Protein AF-0000000082217920 (afdb_homodimer)

Sequence (320 aa):
MQIEQGIPVVSKWLIFNRFKFVASKGVRFGPAFPLASLTGGSIVGDMTPYQAFAIGGLGSVRGYGEVAVGSGRSCLVANTELANKMTEGTIFLDCGTDLGSSRLVPGNPSLRQGKPGFGYGFGYGLRFKSPLGHLQVDYAMNAFNQKTLYFGITNLASSTMQIEQGIPVVSKWLIFNRFKFVASKGVRFGPAFPLASLTGGSIVGDMTPYQAFAIGGLGSVRGYGEVAVGSGRSCLVANTELANKMTEGTIFLDCGTDLGSSRLVPGNPSLRQGKPGFGYGFGYGLRFKSPLGHLQVDYAMNAFNQKTLYFGITNLASST

Organism: NCBI:txid1240361

Structure (mmCIF, N/CA/C/O backbone):
data_AF-0000000082217920-model_v1
#
loop_
_entity.id
_entity.type
_entity.pdbx_description
1 polymer 'Bacterial surface antigen (D15)'
#
loop_
_atom_site.group_PDB
_atom_site.id
_atom_site.type_symbol
_atom_site.label_atom_id
_atom_site.label_alt_id
_atom_site.label_comp_id
_atom_site.label_asym_id
_atom_site.label_entity_id
_atom_site.label_seq_id
_atom_site.pdbx_PDB_ins_code
_atom_site.Cartn_x
_atom_site.Cartn_y
_atom_site.Cartn_z
_atom_site.occupancy
_atom_site.B_iso_or_equiv
_atom_site.auth_seq_id
_atom_site.auth_comp_id
_atom_site.auth_asym_id
_atom_site.auth_atom_id
_atom_site.pdbx_PDB_model_num
ATOM 1 N N . MET A 1 1 ? 0.708 -7.598 3.957 1 21.22 1 MET A N 1
ATOM 2 C CA . MET A 1 1 ? -0.493 -6.973 3.41 1 21.22 1 MET A CA 1
ATOM 3 C C . MET A 1 1 ? -1.251 -6.215 4.496 1 21.22 1 MET A C 1
ATOM 5 O O . MET A 1 1 ? -1.819 -6.824 5.402 1 21.22 1 MET A O 1
ATOM 9 N N . GLN A 1 2 ? -0.709 -5.223 4.914 1 25.45 2 GLN A N 1
ATOM 10 C CA . GLN A 1 2 ? -1.443 -4.48 5.934 1 25.45 2 GLN A CA 1
ATOM 11 C C . GLN A 1 2 ? -2.805 -4.031 5.414 1 25.45 2 GLN A C 1
ATOM 13 O O . GLN A 1 2 ? -2.883 -3.283 4.438 1 25.45 2 GLN A O 1
ATOM 18 N N . ILE A 1 3 ? -3.773 -4.875 5.379 1 28.59 3 ILE A N 1
ATOM 19 C CA . ILE A 1 3 ? -5.152 -4.426 5.215 1 28.59 3 ILE A CA 1
ATOM 20 C C . ILE A 1 3 ? -5.402 -3.207 6.102 1 28.59 3 ILE A C 1
ATOM 22 O O . ILE A 1 3 ? -5.359 -3.305 7.328 1 28.59 3 ILE A O 1
ATOM 26 N N . GLU A 1 4 ? -4.902 -2.146 5.75 1 31.55 4 GLU A N 1
ATOM 27 C CA . GLU A 1 4 ? -5.523 -1.026 6.453 1 31.55 4 GLU A CA 1
ATOM 28 C C . GLU A 1 4 ? -7.039 -1.04 6.281 1 31.55 4 GLU A C 1
ATOM 30 O O . GLU A 1 4 ? -7.555 -0.645 5.234 1 31.55 4 GLU A O 1
ATOM 35 N N . GLN A 1 5 ? -7.641 -2.158 6.582 1 32.97 5 GLN A N 1
ATOM 36 C CA . GLN A 1 5 ? -9.094 -2.102 6.676 1 32.97 5 GLN A CA 1
ATOM 37 C C . GLN A 1 5 ? -9.547 -0.887 7.48 1 32.97 5 GLN A C 1
ATOM 39 O O . GLN A 1 5 ? -9.344 -0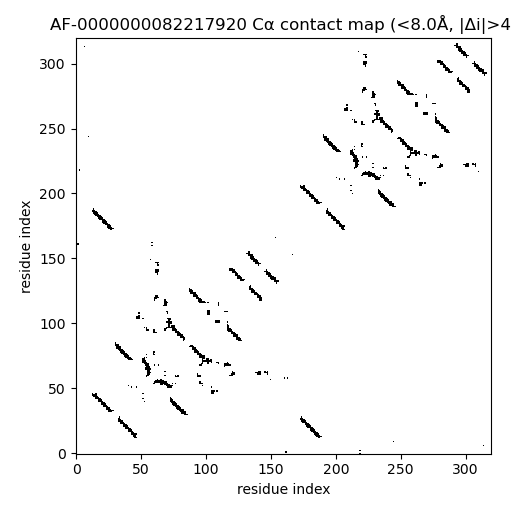.825 8.695 1 32.97 5 GLN A O 1
ATOM 44 N N . GLY A 1 6 ? -9.281 0.27 7.008 1 35.09 6 GLY A N 1
ATOM 45 C CA . GLY A 1 6 ? -9.922 1.395 7.672 1 35.09 6 GLY A CA 1
ATOM 46 C C . GLY A 1 6 ? -11.352 1.108 8.078 1 35.09 6 GLY A C 1
ATOM 47 O O . GLY A 1 6 ? -12.078 0.407 7.371 1 35.09 6 GLY A O 1
ATOM 48 N N . ILE A 1 7 ? -11.547 0.785 9.281 1 34.69 7 ILE A N 1
ATOM 49 C CA . ILE A 1 7 ? -12.844 0.825 9.945 1 34.69 7 ILE A CA 1
ATOM 50 C C . ILE A 1 7 ? -13.711 1.913 9.32 1 34.69 7 ILE A C 1
ATOM 52 O O . ILE A 1 7 ? -13.266 3.051 9.148 1 34.69 7 ILE A O 1
ATOM 56 N N . PRO A 1 8 ? -14.789 1.497 8.609 1 39.19 8 PRO A N 1
ATOM 57 C CA . PRO A 1 8 ? -15.836 2.477 8.297 1 39.19 8 PRO A CA 1
ATOM 58 C C . PRO A 1 8 ? -16.156 3.387 9.477 1 39.19 8 PRO A C 1
ATOM 60 O O . PRO A 1 8 ? -16.656 2.92 10.5 1 39.19 8 PRO A O 1
ATOM 63 N N . VAL A 1 9 ? -15.266 4.012 10.102 1 35.88 9 VAL A N 1
ATOM 64 C CA . VAL A 1 9 ? -15.922 5.027 10.93 1 35.88 9 VAL A CA 1
ATOM 65 C C . VAL A 1 9 ? -17.062 5.668 10.148 1 35.88 9 VAL A C 1
ATOM 67 O O . VAL A 1 9 ? -16.859 6.203 9.055 1 35.88 9 VAL A O 1
ATOM 70 N N . VAL A 1 10 ? -18.25 5.141 10.32 1 40.59 10 VAL A N 1
ATOM 71 C CA . VAL A 1 10 ? -19.562 5.66 9.938 1 40.59 10 VAL A CA 1
ATOM 72 C C . VAL A 1 10 ? -19.547 7.188 10.016 1 40.59 10 VAL A C 1
ATOM 74 O O . VAL A 1 10 ? -19.734 7.758 11.086 1 40.59 10 VAL A O 1
ATOM 77 N N . SER A 1 11 ? -18.406 7.805 9.844 1 42.59 11 SER A N 1
ATOM 78 C CA . SER A 1 11 ? -18.641 9.242 9.836 1 42.59 11 SER A CA 1
ATOM 79 C C . SER A 1 11 ? -19.734 9.617 8.82 1 42.59 11 SER A C 1
ATOM 81 O O . SER A 1 11 ? -20.016 8.844 7.906 1 42.59 11 SER A O 1
ATOM 83 N N . LYS A 1 12 ? -20.359 10.719 9.086 1 49.19 12 LYS A N 1
ATOM 84 C CA . LYS A 1 12 ? -21.219 11.57 8.258 1 49.19 12 LYS A CA 1
ATOM 85 C C . LYS A 1 12 ? -20.688 11.656 6.828 1 49.19 12 LYS A C 1
ATOM 87 O O . LYS A 1 12 ? -21.031 12.578 6.09 1 49.19 12 LYS A O 1
ATOM 92 N N . TRP A 1 13 ? -19.797 10.664 6.441 1 55.09 13 TRP A N 1
ATOM 93 C CA . TRP A 1 13 ? -19.156 10.844 5.145 1 55.09 13 TRP A CA 1
ATOM 94 C C . TRP A 1 13 ? -20.125 10.523 4.012 1 55.09 13 TRP A C 1
ATOM 96 O O . TRP A 1 13 ? -20.734 9.453 3.994 1 55.09 13 TRP A O 1
ATOM 106 N N . LEU A 1 14 ? -20.438 11.461 3.158 1 63.66 14 LEU A N 1
ATOM 107 C CA . LEU A 1 14 ? -21.391 11.336 2.061 1 63.66 14 LEU A CA 1
ATOM 108 C C . LEU A 1 14 ? -20.75 10.633 0.868 1 63.66 14 LEU A C 1
ATOM 110 O O . LEU A 1 14 ? -21.266 9.625 0.383 1 63.66 14 LEU A O 1
ATOM 114 N N . ILE A 1 15 ? -19.672 11.195 0.211 1 76.81 15 ILE A N 1
ATOM 115 C CA . ILE A 1 15 ? -19.062 10.633 -0.99 1 76.81 15 ILE A CA 1
ATOM 116 C C . ILE A 1 15 ? -17.547 10.852 -0.947 1 76.81 15 ILE A C 1
ATOM 118 O O . ILE A 1 15 ? -17.078 11.953 -0.658 1 76.81 15 ILE A O 1
ATOM 122 N N . PHE A 1 16 ? -16.734 9.664 -1.119 1 82.94 16 PHE A N 1
ATOM 123 C CA . PHE A 1 16 ? -15.297 9.906 -1.248 1 82.94 16 PHE A CA 1
ATOM 124 C C . PHE A 1 16 ? -14.695 9.039 -2.35 1 82.94 16 PHE A C 1
ATOM 126 O O . PHE A 1 16 ? -15.25 7.996 -2.695 1 82.94 16 PHE A O 1
ATOM 133 N N . ASN A 1 17 ? -13.625 9.594 -3.035 1 93.38 17 ASN A N 1
ATOM 134 C CA . ASN A 1 17 ? -12.734 8.906 -3.965 1 93.38 17 ASN A CA 1
ATOM 135 C C . ASN A 1 17 ? -11.273 8.992 -3.516 1 93.38 17 ASN A C 1
ATOM 137 O O . ASN A 1 17 ? -10.805 10.062 -3.131 1 93.38 17 ASN A O 1
ATOM 141 N N . ARG A 1 18 ? -10.641 7.879 -3.369 1 96 18 ARG A N 1
ATOM 142 C CA . ARG A 1 18 ? -9.227 7.844 -3.027 1 96 18 ARG A CA 1
ATOM 143 C C . ARG A 1 18 ? -8.422 7.105 -4.094 1 96 18 ARG A C 1
ATOM 145 O O . ARG A 1 18 ? -8.859 6.062 -4.594 1 96 18 ARG A O 1
ATOM 152 N N . PHE A 1 19 ? -7.414 7.758 -4.465 1 98 19 PHE A N 1
ATOM 153 C CA . PHE A 1 19 ? -6.504 7.176 -5.441 1 98 19 PHE A CA 1
ATOM 154 C C . PHE A 1 19 ? -5.062 7.246 -4.945 1 98 19 PHE A C 1
ATOM 156 O O . PHE A 1 19 ? -4.633 8.273 -4.414 1 98 19 PHE A O 1
ATOM 163 N N . LYS A 1 20 ? -4.316 6.105 -5.02 1 98.5 20 LYS A N 1
ATOM 164 C CA . LYS A 1 20 ? -2.896 6.055 -4.688 1 98.5 20 LYS A CA 1
ATOM 165 C C . LYS A 1 20 ? -2.129 5.191 -5.684 1 98.5 20 LYS A C 1
ATOM 167 O O . LYS A 1 20 ? -2.629 4.156 -6.129 1 98.5 20 LYS A O 1
ATOM 172 N N . PHE A 1 21 ? -0.923 5.637 -6.012 1 98.5 21 PHE A N 1
ATOM 173 C CA . PHE A 1 21 ? -0.064 4.801 -6.844 1 98.5 21 PHE A CA 1
ATOM 174 C C . PHE A 1 21 ? 1.373 4.828 -6.336 1 98.5 21 PHE A C 1
ATOM 176 O O . PHE A 1 21 ? 1.774 5.766 -5.645 1 98.5 21 PHE A O 1
ATOM 183 N N . VAL A 1 22 ? 2.115 3.803 -6.641 1 98.5 22 VAL A N 1
ATOM 184 C CA . VAL A 1 22 ? 3.551 3.686 -6.41 1 98.5 22 VAL A CA 1
ATOM 185 C C . VAL A 1 22 ? 4.234 3.137 -7.664 1 98.5 22 VAL A C 1
ATOM 187 O O . VAL A 1 22 ? 3.824 2.104 -8.195 1 98.5 22 VAL A O 1
ATOM 190 N N . ALA A 1 23 ? 5.105 3.895 -8.172 1 98.06 23 ALA A N 1
ATOM 191 C CA . ALA A 1 23 ? 5.957 3.465 -9.281 1 98.06 23 ALA A CA 1
ATOM 192 C C . ALA A 1 23 ? 7.418 3.389 -8.852 1 98.06 23 ALA A C 1
ATOM 194 O O . ALA A 1 23 ? 7.941 4.32 -8.234 1 98.06 23 ALA A O 1
ATOM 195 N N . SER A 1 24 ? 8.055 2.262 -9.156 1 96.62 24 SER A N 1
ATOM 196 C CA . SER A 1 24 ? 9.453 2.104 -8.781 1 96.62 24 SER A CA 1
ATOM 197 C C . SER A 1 24 ? 10.273 1.51 -9.922 1 96.62 24 SER A C 1
ATOM 199 O O . SER A 1 24 ? 9.75 0.76 -10.742 1 96.62 24 SER A O 1
ATOM 201 N N . LYS A 1 25 ? 11.469 1.905 -9.969 1 94.56 25 LYS A N 1
ATOM 202 C CA . LYS A 1 25 ? 12.414 1.393 -10.961 1 94.56 25 LYS A CA 1
ATOM 203 C C . LYS A 1 25 ? 13.781 1.151 -10.336 1 94.56 25 LYS A C 1
ATOM 205 O O . LYS A 1 25 ? 14.289 1.99 -9.586 1 94.56 25 LYS A O 1
ATOM 210 N N . GLY A 1 26 ? 14.352 -0.035 -10.617 1 91.44 26 GLY A N 1
ATOM 211 C CA . GLY A 1 26 ? 15.711 -0.371 -10.234 1 91.44 26 GLY A CA 1
ATOM 212 C C . GLY A 1 26 ? 16.547 -0.889 -11.391 1 91.44 26 GLY A C 1
ATOM 213 O O . GLY A 1 26 ? 16.047 -1.603 -12.258 1 91.44 26 GLY A O 1
ATOM 214 N N . VAL A 1 27 ? 17.766 -0.397 -11.414 1 89.12 27 VAL A N 1
ATOM 215 C CA . VAL A 1 27 ? 18.672 -0.833 -12.469 1 89.12 27 VAL A CA 1
ATOM 216 C C . VAL A 1 27 ? 20.031 -1.167 -11.875 1 89.12 27 VAL A C 1
ATOM 218 O O . VAL A 1 27 ? 20.609 -0.356 -11.156 1 89.12 27 VAL A O 1
ATOM 221 N N . ARG A 1 28 ? 20.5 -2.322 -12.195 1 85.75 28 ARG A N 1
ATOM 222 C CA . ARG A 1 28 ? 21.844 -2.66 -11.734 1 85.75 28 ARG A CA 1
ATOM 223 C C . ARG A 1 28 ? 22.891 -2.242 -12.758 1 85.75 28 ARG A C 1
ATOM 225 O O . ARG A 1 28 ? 22.766 -2.562 -13.945 1 85.75 28 ARG A O 1
ATOM 232 N N . PHE A 1 29 ? 23.797 -1.46 -12.359 1 84.88 29 PHE A N 1
ATOM 233 C CA . PHE A 1 29 ? 24.953 -1.055 -13.148 1 84.88 29 PHE A CA 1
ATOM 234 C C . PHE A 1 29 ? 26.25 -1.41 -12.438 1 84.88 29 PHE A C 1
ATOM 236 O O . PHE A 1 29 ? 26.812 -0.585 -11.711 1 84.88 29 PHE A O 1
ATOM 243 N N . GLY A 1 30 ? 26.828 -2.66 -12.797 1 85.88 30 GLY A N 1
ATOM 244 C CA . GLY A 1 30 ? 28.016 -3.084 -12.062 1 85.88 30 GLY A CA 1
ATOM 245 C C . GLY A 1 30 ? 27.781 -3.17 -10.562 1 85.88 30 GLY A C 1
ATOM 246 O O . GLY A 1 30 ? 26.844 -3.828 -10.117 1 85.88 30 GLY A O 1
ATOM 247 N N . PRO A 1 31 ? 28.656 -2.424 -9.789 1 87.81 31 PRO A N 1
ATOM 248 C CA . PRO A 1 31 ? 28.484 -2.434 -8.336 1 87.81 31 PRO A CA 1
ATOM 249 C C . PRO A 1 31 ? 27.406 -1.452 -7.863 1 87.81 31 PRO A C 1
ATOM 251 O O . PRO A 1 31 ? 27.016 -1.485 -6.695 1 87.81 31 PRO A O 1
ATOM 254 N N . ALA A 1 32 ? 27 -0.608 -8.758 1 91.25 32 ALA A N 1
ATOM 255 C CA . ALA A 1 32 ? 26.016 0.422 -8.406 1 91.25 32 ALA A CA 1
ATOM 256 C C . ALA A 1 32 ? 24.594 -0.043 -8.703 1 91.25 32 ALA A C 1
ATOM 258 O O . ALA A 1 32 ? 24.344 -0.696 -9.719 1 91.25 32 ALA A O 1
ATOM 259 N N . PHE A 1 33 ? 23.688 0.342 -7.777 1 90 33 PHE A N 1
ATOM 260 C CA . PHE A 1 33 ? 22.281 -0.01 -7.918 1 90 33 PHE A CA 1
ATOM 261 C C . PHE A 1 33 ? 21.391 1.197 -7.652 1 90 33 PHE A C 1
ATOM 263 O O . PHE A 1 33 ? 20.922 1.386 -6.531 1 90 33 PHE A O 1
ATOM 270 N N . PRO A 1 34 ? 21.156 2.006 -8.703 1 94.5 34 PRO A N 1
ATOM 271 C CA . PRO A 1 34 ? 20.188 3.096 -8.547 1 94.5 34 PRO A CA 1
ATOM 272 C C . PRO A 1 34 ? 18.75 2.594 -8.438 1 94.5 34 PRO A C 1
ATOM 274 O O . PRO A 1 34 ? 18.344 1.67 -9.148 1 94.5 34 PRO A O 1
ATOM 277 N N . LEU A 1 35 ? 18.031 3.111 -7.477 1 94.25 35 LEU A N 1
ATOM 278 C CA . LEU A 1 35 ? 16.625 2.844 -7.246 1 94.25 35 LEU A CA 1
ATOM 279 C C . LEU A 1 35 ? 15.836 4.145 -7.113 1 94.25 35 LEU A C 1
ATOM 281 O O . LEU A 1 35 ? 16.297 5.09 -6.469 1 94.25 35 LEU A O 1
ATOM 285 N N . ALA A 1 36 ? 14.75 4.18 -7.781 1 97.12 36 ALA A N 1
ATOM 286 C CA . ALA A 1 36 ? 13.875 5.344 -7.68 1 97.12 36 ALA A CA 1
ATOM 287 C C . ALA A 1 36 ? 12.422 4.918 -7.48 1 97.12 36 ALA A C 1
ATOM 289 O O . ALA A 1 36 ? 11.984 3.896 -8.016 1 97.12 36 ALA A O 1
ATOM 290 N N . SER A 1 37 ? 11.719 5.688 -6.68 1 98.12 37 SER A N 1
ATOM 291 C CA . SER A 1 37 ? 10.297 5.441 -6.465 1 98.12 37 SER A CA 1
ATOM 292 C C . SER A 1 37 ? 9.508 6.746 -6.449 1 98.12 37 SER A C 1
ATOM 294 O O . SER A 1 37 ? 9.992 7.766 -5.949 1 98.12 37 SER A O 1
ATOM 296 N N . LEU A 1 38 ? 8.398 6.672 -7.082 1 98.69 38 LEU A N 1
ATOM 297 C CA . LEU A 1 38 ? 7.438 7.766 -7.062 1 98.69 38 LEU A CA 1
ATOM 298 C C . LEU A 1 38 ? 6.109 7.312 -6.465 1 98.69 38 LEU A C 1
ATOM 300 O O . LEU A 1 38 ? 5.508 6.348 -6.941 1 98.69 38 LEU A O 1
ATOM 304 N N . THR A 1 39 ? 5.691 7.93 -5.355 1 98.81 39 THR A N 1
ATOM 305 C CA . THR A 1 39 ? 4.398 7.691 -4.723 1 98.81 39 THR A CA 1
ATOM 306 C C . THR A 1 39 ? 3.484 8.906 -4.883 1 98.81 39 THR A C 1
ATOM 308 O O . THR A 1 39 ? 3.898 10.039 -4.625 1 98.81 39 THR A O 1
ATOM 311 N N . GLY A 1 40 ? 2.291 8.68 -5.301 1 98.81 40 GLY A N 1
ATOM 312 C CA . GLY A 1 40 ? 1.293 9.734 -5.395 1 98.81 40 GLY A CA 1
ATOM 313 C C . GLY A 1 40 ? -0.086 9.289 -4.941 1 98.81 40 GLY A C 1
ATOM 314 O O . GLY A 1 40 ? -0.398 8.102 -4.957 1 98.81 40 GLY A O 1
ATOM 315 N N . GLY A 1 41 ? -0.847 10.297 -4.516 1 98.44 41 GLY A N 1
ATOM 316 C CA . GLY A 1 41 ? -2.213 10.008 -4.102 1 98.44 41 GLY A CA 1
ATOM 317 C C . GLY A 1 41 ? -3.076 11.25 -4.004 1 98.44 41 GLY A C 1
ATOM 318 O O . GLY A 1 41 ? -2.561 12.367 -3.943 1 98.44 41 GLY A O 1
ATOM 319 N N . SER A 1 42 ? -4.316 10.969 -4.062 1 98.12 42 SER A N 1
ATOM 320 C CA . SER A 1 42 ? -5.301 12.039 -3.93 1 98.12 42 SER A CA 1
ATOM 321 C C . SER A 1 42 ? -6.613 11.516 -3.354 1 98.12 42 SER A C 1
ATOM 323 O O . SER A 1 42 ? -7.012 10.383 -3.637 1 98.12 42 SER A O 1
ATOM 325 N N . ILE A 1 43 ? -7.207 12.336 -2.611 1 96.56 43 ILE A N 1
ATOM 326 C CA . ILE A 1 43 ? -8.531 12.07 -2.057 1 96.56 43 ILE A CA 1
ATOM 327 C C . ILE A 1 43 ? -9.484 13.203 -2.434 1 96.56 43 ILE A C 1
ATOM 329 O O . ILE A 1 43 ? -9.172 14.375 -2.242 1 96.56 43 ILE A O 1
ATOM 333 N N . VAL A 1 44 ? -10.57 12.891 -2.977 1 94.44 44 VAL A N 1
ATOM 334 C CA . VAL A 1 44 ? -11.609 13.852 -3.322 1 94.44 44 VAL A CA 1
ATOM 335 C C . VAL A 1 44 ? -12.898 13.508 -2.576 1 94.44 44 VAL A C 1
ATOM 337 O O . VAL A 1 44 ? -13.273 12.344 -2.488 1 94.44 44 VAL A O 1
ATOM 340 N N . GLY A 1 45 ? -13.594 14.586 -2.057 1 91.19 45 GLY A N 1
ATOM 341 C CA . GLY A 1 45 ? -14.836 14.383 -1.323 1 91.19 45 GLY A CA 1
ATOM 342 C C . GLY A 1 45 ? -14.672 14.523 0.178 1 91.19 45 GLY A C 1
ATOM 343 O O . GLY A 1 45 ? -13.766 15.227 0.646 1 91.19 45 GLY A O 1
ATOM 344 N N . ASP A 1 46 ? -15.609 13.938 0.89 1 87.62 46 ASP A N 1
ATOM 345 C CA . ASP A 1 46 ? -15.586 14.023 2.346 1 87.62 46 ASP A CA 1
ATOM 346 C C . ASP A 1 46 ? -14.516 13.102 2.936 1 87.62 46 ASP A C 1
ATOM 348 O O . ASP A 1 46 ? -14.32 11.984 2.457 1 87.62 46 ASP A O 1
ATOM 352 N N . MET A 1 47 ? -13.82 13.711 3.891 1 83.38 47 MET A N 1
ATOM 353 C CA . MET A 1 47 ? -12.797 12.906 4.551 1 83.38 47 MET A CA 1
ATOM 354 C C . MET A 1 47 ? -12.555 13.391 5.977 1 83.38 47 MET A C 1
ATOM 356 O O . MET A 1 47 ? -12.812 14.555 6.289 1 83.38 47 MET A O 1
ATOM 360 N N . THR A 1 48 ? -12.102 12.43 6.785 1 83.44 48 THR A N 1
ATOM 361 C CA . THR A 1 48 ? -11.602 12.812 8.102 1 83.44 48 THR A CA 1
ATOM 362 C C . THR A 1 48 ? -10.109 13.133 8.047 1 83.44 48 THR A C 1
ATOM 364 O O . THR A 1 48 ? -9.406 12.656 7.152 1 83.44 48 THR A O 1
ATOM 367 N N . PRO A 1 49 ? -9.664 13.961 8.914 1 85.94 49 PRO A N 1
ATOM 368 C CA . PRO A 1 49 ? -8.25 14.359 8.898 1 85.94 49 PRO A CA 1
ATOM 369 C C . PRO A 1 49 ? -7.305 13.156 8.953 1 85.94 49 PRO A C 1
ATOM 371 O O . PRO A 1 49 ? -6.203 13.211 8.398 1 85.94 49 PRO A O 1
ATOM 374 N N . TYR A 1 50 ? -7.695 12.086 9.578 1 85.94 50 TYR A N 1
ATOM 375 C CA . TYR A 1 50 ? -6.801 10.953 9.773 1 85.94 50 TYR A CA 1
ATOM 376 C C . TYR A 1 50 ? -6.605 10.188 8.469 1 85.94 50 TYR A C 1
ATOM 378 O O . TYR A 1 50 ? -5.703 9.344 8.367 1 85.94 50 TYR A O 1
ATOM 386 N N . GLN A 1 51 ? -7.434 10.508 7.492 1 88.94 51 GLN A N 1
ATOM 387 C CA . GLN A 1 51 ? -7.32 9.828 6.203 1 88.94 51 GLN A CA 1
ATOM 388 C C . GLN A 1 51 ? -6.359 10.562 5.277 1 88.94 51 GLN A C 1
ATOM 390 O O . GLN A 1 51 ? -6.023 10.07 4.199 1 88.94 51 GLN A O 1
ATOM 395 N N . ALA A 1 52 ? -5.988 11.734 5.73 1 94.81 52 ALA A N 1
ATOM 396 C CA . ALA A 1 52 ? -5.09 12.539 4.902 1 94.81 52 ALA A CA 1
ATOM 397 C C . ALA A 1 52 ? -3.752 11.828 4.699 1 94.81 52 ALA A C 1
ATOM 399 O O . ALA A 1 52 ? -3.322 11.047 5.547 1 94.81 52 ALA A O 1
ATOM 400 N N . PHE A 1 53 ? -3.168 12.102 3.568 1 97.06 53 PHE A N 1
ATOM 401 C CA . PHE A 1 53 ? -1.842 11.547 3.316 1 97.06 53 PHE A CA 1
ATOM 402 C C . PHE A 1 53 ? -0.806 12.188 4.23 1 97.06 53 PHE A C 1
ATOM 404 O O . PHE A 1 53 ? -0.732 13.414 4.328 1 97.06 53 PHE A O 1
ATOM 411 N N . ALA A 1 54 ? 0.001 11.352 4.848 1 97.75 54 ALA A N 1
ATOM 412 C CA . ALA A 1 54 ? 1.064 11.789 5.75 1 97.75 54 ALA A CA 1
ATOM 413 C C . ALA A 1 54 ? 2.414 11.812 5.035 1 97.75 54 ALA A C 1
ATOM 415 O O . ALA A 1 54 ? 2.805 10.82 4.41 1 97.75 54 ALA A O 1
ATOM 416 N N . ILE A 1 55 ? 3.051 12.922 5.117 1 98.44 55 ILE A N 1
ATOM 417 C CA . ILE A 1 55 ? 4.352 13.047 4.473 1 98.44 55 ILE A CA 1
ATOM 418 C C . ILE A 1 55 ? 5.418 13.375 5.516 1 98.44 55 ILE A C 1
ATOM 420 O O . ILE A 1 55 ? 5.27 14.336 6.277 1 98.44 55 ILE A O 1
ATOM 424 N N . GLY A 1 56 ? 6.504 12.641 5.555 1 98.12 56 GLY A N 1
ATOM 425 C CA . GLY A 1 56 ? 7.613 12.75 6.488 1 98.12 56 GLY A CA 1
ATOM 426 C C . GLY A 1 56 ? 7.945 11.438 7.176 1 98.12 56 GLY A C 1
ATOM 427 O O . GLY A 1 56 ? 7.059 10.617 7.418 1 98.12 56 GLY A O 1
ATOM 428 N N . GLY A 1 57 ? 9.164 11.281 7.453 1 97.12 57 GLY A N 1
ATOM 429 C CA . GLY A 1 57 ? 9.594 10.078 8.156 1 97.12 57 GLY A CA 1
ATOM 430 C C . GLY A 1 57 ? 10.281 9.07 7.254 1 97.12 57 GLY A C 1
ATOM 431 O O . GLY A 1 57 ? 10.516 9.344 6.074 1 97.12 57 GLY A O 1
ATOM 432 N N . LEU A 1 58 ? 10.508 7.926 7.781 1 93.75 58 LEU A N 1
ATOM 433 C CA . LEU A 1 58 ? 11.297 6.883 7.133 1 93.75 58 LEU A CA 1
ATOM 434 C C . LEU A 1 58 ? 10.625 6.414 5.848 1 93.75 58 LEU A C 1
ATOM 436 O O . LEU A 1 58 ? 11.305 6.055 4.883 1 93.75 58 LEU A O 1
ATOM 440 N N . GLY A 1 59 ? 9.344 6.457 5.738 1 93.44 59 GLY A N 1
ATOM 441 C CA . GLY A 1 59 ? 8.609 5.898 4.613 1 93.44 59 GLY A CA 1
ATOM 442 C C . GLY A 1 59 ? 8.297 6.922 3.539 1 93.44 59 GLY A C 1
ATOM 443 O O . GLY A 1 59 ? 7.629 6.609 2.551 1 93.44 59 GLY A O 1
ATOM 444 N N . SER A 1 60 ? 8.719 8.086 3.717 1 97.94 60 SER A N 1
ATOM 445 C CA . SER A 1 60 ? 8.438 9.141 2.752 1 97.94 60 SER A CA 1
ATOM 446 C C . SER A 1 60 ? 9.625 10.086 2.602 1 97.94 60 SER A C 1
ATOM 448 O O . SER A 1 60 ? 10.555 9.797 1.843 1 97.94 60 SER A O 1
ATOM 450 N N . VAL A 1 61 ? 9.742 11.055 3.51 1 98.62 61 VAL A N 1
ATOM 451 C CA . VAL A 1 61 ? 10.891 11.961 3.447 1 98.62 61 VAL A CA 1
ATOM 452 C C . VAL A 1 61 ? 11.727 11.82 4.715 1 98.62 61 VAL A C 1
ATOM 454 O O . VAL A 1 61 ? 11.406 12.406 5.75 1 98.62 61 VAL A O 1
ATOM 457 N N . ARG A 1 62 ? 12.812 11.195 4.59 1 98.19 62 ARG A N 1
ATOM 458 C CA . ARG A 1 62 ? 13.688 10.992 5.742 1 98.19 62 ARG A CA 1
ATOM 459 C C . ARG A 1 62 ? 14.32 12.297 6.191 1 98.19 62 ARG A C 1
ATOM 461 O O . ARG A 1 62 ? 14.445 13.242 5.406 1 98.19 62 ARG A O 1
ATOM 468 N N . GLY A 1 63 ? 14.703 12.305 7.496 1 98.38 63 GLY A N 1
ATOM 469 C CA . GLY A 1 63 ? 15.188 13.531 8.102 1 98.38 63 GLY A CA 1
ATOM 470 C C . GLY A 1 63 ? 14.094 14.336 8.773 1 98.38 63 GLY A C 1
ATOM 471 O O . GLY A 1 63 ? 14.367 15.188 9.625 1 98.38 63 GLY A O 1
ATOM 472 N N . TYR A 1 64 ? 12.93 14.156 8.312 1 98.19 64 TYR A N 1
ATOM 473 C CA . TYR A 1 64 ? 11.781 14.75 8.984 1 98.19 64 TYR A CA 1
ATOM 474 C C . TYR A 1 64 ? 11.109 13.742 9.906 1 98.19 64 TYR A C 1
ATOM 476 O O . TYR A 1 64 ? 11.156 12.531 9.656 1 98.19 64 TYR A O 1
ATOM 484 N N . GLY A 1 65 ? 10.469 14.281 10.906 1 96.81 65 GLY A N 1
ATOM 485 C CA . GLY A 1 65 ? 9.586 13.43 11.688 1 96.81 65 GLY A CA 1
ATOM 486 C C . GLY A 1 65 ? 8.375 12.953 10.914 1 96.81 65 GLY A C 1
ATOM 487 O O . GLY A 1 65 ? 8.07 13.477 9.844 1 96.81 65 GLY A O 1
ATOM 488 N N . GLU A 1 66 ? 7.703 11.945 11.477 1 96.44 66 GLU A N 1
ATOM 489 C CA . GLU A 1 66 ? 6.465 11.469 10.867 1 96.44 66 GLU A CA 1
ATOM 490 C C . GLU A 1 66 ? 5.461 12.609 10.695 1 96.44 66 GLU A C 1
ATOM 492 O O . GLU A 1 66 ? 5.223 13.375 11.633 1 96.44 66 GLU A O 1
ATOM 497 N N . VAL A 1 67 ? 4.922 12.773 9.461 1 96.81 67 VAL A N 1
ATOM 498 C CA . VAL A 1 67 ? 3.869 13.711 9.086 1 96.81 67 VAL A CA 1
ATOM 499 C C . VAL A 1 67 ? 4.398 15.141 9.18 1 96.81 67 VAL A C 1
ATOM 501 O O . VAL A 1 67 ? 3.648 16.109 8.992 1 96.81 67 VAL A O 1
ATOM 504 N N . ALA A 1 68 ? 5.676 15.312 9.414 1 97.69 68 ALA A N 1
ATOM 505 C CA . ALA A 1 68 ? 6.207 16.625 9.734 1 97.69 68 ALA A CA 1
ATOM 506 C C . ALA A 1 68 ? 6.301 17.5 8.477 1 97.69 68 ALA A C 1
ATOM 508 O O . ALA A 1 68 ? 6.32 18.734 8.562 1 97.69 68 ALA A O 1
ATOM 509 N N . VAL A 1 69 ? 6.332 16.938 7.312 1 98.19 69 VAL A N 1
ATOM 510 C CA . VAL A 1 69 ? 6.379 17.719 6.078 1 98.19 69 VAL A CA 1
ATOM 511 C C . VAL A 1 69 ? 4.988 18.25 5.75 1 98.19 69 VAL A C 1
ATOM 513 O O . VAL A 1 69 ? 4.836 19.406 5.379 1 98.19 69 VAL A O 1
ATOM 516 N N . GLY A 1 70 ? 4.062 17.281 5.844 1 97.44 70 GLY A N 1
ATOM 517 C CA . GLY A 1 70 ? 2.709 17.703 5.527 1 97.44 70 GLY A CA 1
ATOM 518 C C . GLY A 1 70 ? 1.677 16.609 5.703 1 97.44 70 GLY A C 1
ATOM 519 O O . GLY A 1 70 ? 2.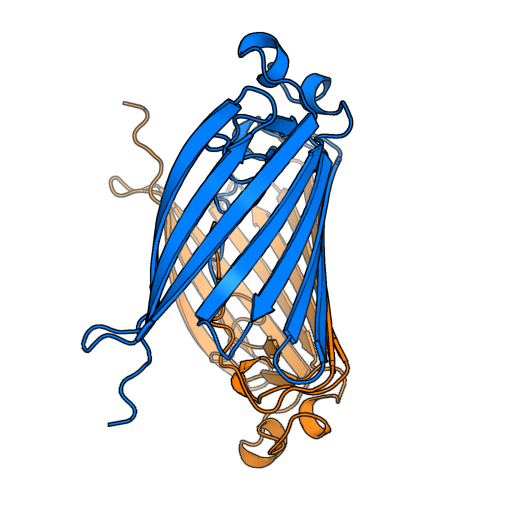029 15.445 5.867 1 97.44 70 GLY A O 1
ATOM 520 N N . SER A 1 71 ? 0.441 17.031 5.73 1 97 71 SER A N 1
ATOM 521 C CA . SER A 1 71 ? -0.764 16.219 5.707 1 97 71 SER A CA 1
ATOM 522 C C . SER A 1 71 ? -1.798 16.781 4.738 1 97 71 SER A C 1
ATOM 524 O O . SER A 1 71 ? -2.314 17.875 4.941 1 97 71 SER A O 1
ATOM 526 N N . GLY A 1 72 ? -2.039 16.016 3.676 1 97.12 72 GLY A N 1
ATOM 527 C CA . GLY A 1 72 ? -2.869 16.625 2.648 1 97.12 72 GLY A CA 1
ATOM 528 C C . GLY A 1 72 ? -3.793 15.633 1.965 1 97.12 72 GLY A C 1
ATOM 529 O O . GLY A 1 72 ? -3.699 14.422 2.197 1 97.12 72 GLY A O 1
ATOM 530 N N . ARG A 1 73 ? -4.699 16.188 1.129 1 97.19 73 ARG A N 1
ATOM 531 C CA . ARG A 1 73 ? -5.586 15.375 0.301 1 97.19 73 ARG A CA 1
ATOM 532 C C . ARG A 1 73 ? -4.824 14.75 -0.866 1 97.19 73 ARG A C 1
ATOM 534 O O . ARG A 1 73 ? -5.305 13.805 -1.492 1 97.19 73 ARG A O 1
ATOM 541 N N . SER A 1 74 ? -3.719 15.375 -1.075 1 98.44 74 SER A N 1
ATOM 542 C CA . SER A 1 74 ? -2.842 14.867 -2.125 1 98.44 74 SER A CA 1
ATOM 543 C C . SER A 1 74 ? -1.4 14.758 -1.64 1 98.44 74 SER A C 1
ATOM 545 O O . SER A 1 74 ? -1.011 15.43 -0.684 1 98.44 74 SER A O 1
ATOM 547 N N . CYS A 1 75 ? -0.688 13.922 -2.268 1 98.69 75 CYS A N 1
ATOM 548 C CA . CYS A 1 75 ? 0.738 13.82 -1.982 1 98.69 75 CYS A CA 1
ATOM 549 C C . CYS A 1 75 ? 1.511 13.375 -3.219 1 98.69 75 CYS A C 1
ATOM 551 O O . CYS A 1 75 ? 0.962 12.695 -4.09 1 98.69 75 CYS A O 1
ATOM 553 N N . LEU A 1 76 ? 2.68 13.828 -3.348 1 98.88 76 LEU A N 1
ATOM 554 C CA . LEU A 1 76 ? 3.705 13.328 -4.258 1 98.88 76 LEU A CA 1
ATOM 555 C C . LEU A 1 76 ? 5.039 13.164 -3.539 1 98.88 76 LEU A C 1
ATOM 557 O O . LEU A 1 76 ? 5.543 14.117 -2.93 1 98.88 76 LEU A O 1
ATOM 561 N N . VAL A 1 77 ? 5.57 11.922 -3.523 1 98.88 77 VAL A N 1
ATOM 562 C CA . VAL A 1 77 ? 6.824 11.609 -2.846 1 98.88 77 VAL A CA 1
ATOM 563 C C . VAL A 1 77 ? 7.781 10.914 -3.816 1 98.88 77 VAL A C 1
ATOM 565 O O . VAL A 1 77 ? 7.418 9.93 -4.457 1 98.88 77 VAL A O 1
ATOM 568 N N . ALA A 1 78 ? 8.945 11.461 -3.975 1 98.88 78 ALA A N 1
ATOM 569 C CA . ALA A 1 78 ? 9.992 10.867 -4.801 1 98.88 78 ALA A CA 1
ATOM 570 C C . ALA A 1 78 ? 11.164 10.406 -3.945 1 98.88 78 ALA A C 1
ATOM 572 O O . ALA A 1 78 ? 11.695 11.18 -3.143 1 98.88 78 ALA A O 1
ATOM 573 N N . ASN A 1 79 ? 11.531 9.172 -4.066 1 98.62 79 ASN A N 1
ATOM 574 C CA . ASN A 1 79 ? 12.688 8.609 -3.383 1 98.62 79 ASN A CA 1
ATOM 575 C C . ASN A 1 79 ? 13.719 8.078 -4.375 1 98.62 79 ASN A C 1
ATOM 577 O O . ASN A 1 79 ? 13.383 7.293 -5.266 1 98.62 79 ASN A O 1
ATOM 581 N N . THR A 1 80 ? 14.891 8.547 -4.219 1 97.94 80 THR A N 1
ATOM 582 C CA . THR A 1 80 ? 15.992 8.023 -5.027 1 97.94 80 THR A CA 1
ATOM 583 C C . THR A 1 80 ? 17.125 7.508 -4.137 1 97.94 80 THR A C 1
ATOM 585 O O . THR A 1 80 ? 17.453 8.133 -3.129 1 97.94 80 THR A O 1
ATOM 588 N N . GLU A 1 81 ? 17.625 6.352 -4.543 1 96.19 81 GLU A N 1
ATOM 589 C CA . GLU A 1 81 ? 18.734 5.746 -3.803 1 96.19 81 GLU A CA 1
ATOM 590 C C . GLU A 1 81 ? 19.781 5.172 -4.75 1 96.19 81 GLU A C 1
ATOM 592 O O . GLU A 1 81 ? 19.453 4.664 -5.82 1 96.19 81 GLU A O 1
ATOM 597 N N . LEU A 1 82 ? 21.016 5.352 -4.395 1 95.56 82 LEU A N 1
ATOM 598 C CA . LEU A 1 82 ? 22.141 4.688 -5.043 1 95.56 82 LEU A CA 1
ATOM 599 C C . LEU A 1 82 ? 22.891 3.807 -4.051 1 95.56 82 LEU A C 1
ATOM 601 O O . LEU A 1 82 ? 23.578 4.312 -3.166 1 95.56 82 LEU A O 1
ATOM 605 N N . ALA A 1 83 ? 22.766 2.455 -4.309 1 92.5 83 ALA A N 1
ATOM 606 C CA . ALA A 1 83 ? 23.453 1.498 -3.449 1 92.5 83 ALA A CA 1
ATOM 607 C C . ALA A 1 83 ? 24.734 0.985 -4.113 1 92.5 83 ALA A C 1
ATOM 609 O O . ALA A 1 83 ? 24.797 0.883 -5.34 1 92.5 83 ALA A O 1
ATOM 610 N N . ASN A 1 84 ? 25.688 0.822 -3.32 1 90.5 84 ASN A N 1
ATOM 611 C CA . ASN A 1 84 ? 26.938 0.228 -3.773 1 90.5 84 ASN A CA 1
ATOM 612 C C . ASN A 1 84 ? 27.219 -1.096 -3.066 1 90.5 84 ASN A C 1
ATOM 614 O O . ASN A 1 84 ? 27.469 -1.119 -1.86 1 90.5 84 ASN A O 1
ATOM 618 N N . LYS A 1 85 ? 27.234 -2.17 -3.861 1 81.94 85 LYS A N 1
ATOM 619 C CA . LYS A 1 85 ? 27.375 -3.514 -3.303 1 81.94 85 LYS A CA 1
ATOM 620 C C . LYS A 1 85 ? 28.766 -3.717 -2.699 1 81.94 85 LYS A C 1
ATOM 622 O O . LYS A 1 85 ? 28.922 -4.488 -1.751 1 81.94 85 LYS A O 1
ATOM 627 N N . MET A 1 86 ? 29.672 -3 -3.154 1 83.75 86 MET A N 1
ATOM 628 C CA . MET A 1 86 ? 31.047 -3.176 -2.678 1 83.75 86 MET A CA 1
ATOM 629 C C . MET A 1 86 ? 31.203 -2.592 -1.278 1 83.75 86 MET A C 1
ATOM 631 O O . MET A 1 86 ? 31.938 -3.145 -0.454 1 83.75 86 MET A O 1
ATOM 635 N N . THR A 1 87 ? 30.578 -1.566 -1.047 1 83.69 87 THR A N 1
ATOM 636 C CA . THR A 1 87 ? 30.766 -0.875 0.222 1 83.69 87 THR A CA 1
ATOM 637 C C . THR A 1 87 ? 29.578 -1.102 1.149 1 83.69 87 THR A C 1
ATOM 639 O O . THR A 1 87 ? 29.609 -0.691 2.312 1 83.69 87 THR A O 1
ATOM 642 N N . GLU A 1 88 ? 28.547 -1.739 0.737 1 87.31 88 GLU A N 1
ATOM 643 C CA . GLU A 1 88 ? 27.297 -1.9 1.475 1 87.31 88 GLU A CA 1
ATOM 644 C C . GLU A 1 88 ? 26.688 -0.548 1.845 1 87.31 88 GLU A C 1
ATOM 646 O O . GLU A 1 88 ? 25.891 -0.452 2.777 1 87.31 88 GLU A O 1
ATOM 651 N N . GLY A 1 89 ? 27.203 0.456 1.181 1 93.69 89 GLY A N 1
ATOM 652 C CA . GLY A 1 89 ? 26.75 1.812 1.418 1 93.69 89 GLY A CA 1
ATOM 653 C C . GLY A 1 89 ? 25.688 2.26 0.433 1 93.69 89 GLY A C 1
ATOM 654 O O . GLY A 1 89 ? 25.547 1.68 -0.646 1 93.69 89 GLY A O 1
ATOM 655 N N . THR A 1 90 ? 24.828 3.199 0.944 1 94.94 90 THR A N 1
ATOM 656 C CA . THR A 1 90 ? 23.797 3.801 0.099 1 94.94 90 THR A CA 1
ATOM 657 C C . THR A 1 90 ? 23.734 5.309 0.319 1 94.94 90 THR A C 1
ATOM 659 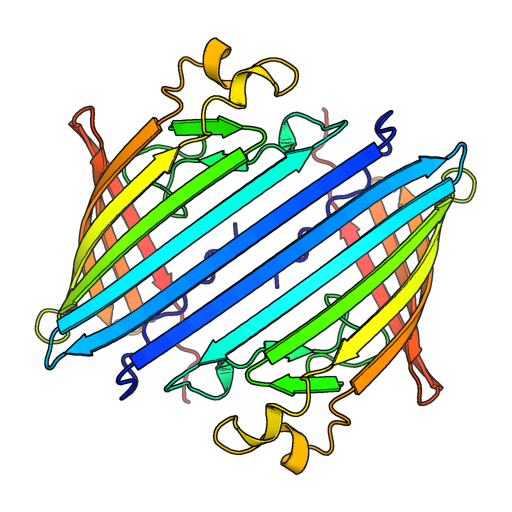O O . THR A 1 90 ? 24.016 5.793 1.417 1 94.94 90 THR A O 1
ATOM 662 N N . ILE A 1 91 ? 23.531 6.086 -0.736 1 97.5 91 ILE A N 1
ATOM 663 C CA . ILE A 1 91 ? 23.141 7.488 -0.623 1 97.5 91 ILE A CA 1
ATOM 664 C C . ILE A 1 91 ? 21.734 7.691 -1.169 1 97.5 91 ILE A C 1
ATOM 666 O O . ILE A 1 91 ? 21.297 6.957 -2.061 1 97.5 91 ILE A O 1
ATOM 670 N N . PHE A 1 92 ? 21 8.625 -0.499 1 97.88 92 PHE A N 1
ATOM 671 C CA . PHE A 1 92 ? 19.609 8.773 -0.951 1 97.88 92 PHE A CA 1
ATOM 672 C C . PHE A 1 92 ? 19.188 10.242 -0.917 1 97.88 92 PHE A C 1
ATOM 674 O O . PHE A 1 92 ? 19.828 11.062 -0.252 1 97.88 92 PHE A O 1
ATOM 681 N N . LEU A 1 93 ? 18.234 10.523 -1.725 1 98.75 93 LEU A N 1
ATOM 682 C CA . LEU A 1 93 ? 17.516 11.797 -1.778 1 98.75 93 LEU A CA 1
ATOM 683 C C . LEU A 1 93 ? 16.016 11.578 -1.816 1 98.75 93 LEU A C 1
ATOM 685 O O . LEU A 1 93 ? 15.516 10.844 -2.672 1 98.75 93 LEU A O 1
ATOM 689 N N . ASP A 1 94 ? 15.328 12.156 -0.811 1 98.75 94 ASP A N 1
ATOM 690 C CA . ASP A 1 94 ? 13.875 12.094 -0.71 1 98.75 94 ASP A CA 1
ATOM 691 C C . ASP A 1 94 ? 13.25 13.477 -0.874 1 98.75 94 ASP A C 1
ATOM 693 O O . ASP A 1 94 ? 13.773 14.461 -0.352 1 98.75 94 ASP A O 1
ATOM 697 N N . CYS A 1 95 ? 12.164 13.547 -1.666 1 98.88 95 CYS A N 1
ATOM 698 C CA . CYS A 1 95 ? 11.367 14.758 -1.82 1 98.88 95 CYS A CA 1
ATOM 699 C C . CYS A 1 95 ? 9.883 14.461 -1.66 1 98.88 95 CYS A C 1
ATOM 701 O O . CYS A 1 95 ? 9.414 13.406 -2.09 1 98.88 95 CYS A O 1
ATOM 703 N N . GLY A 1 96 ? 9.141 15.398 -1.01 1 98.81 96 GLY A N 1
ATOM 704 C CA . GLY A 1 96 ? 7.711 15.211 -0.829 1 98.81 96 GLY A CA 1
ATOM 705 C C . GLY A 1 96 ? 6.938 16.516 -0.783 1 98.81 96 GLY A C 1
ATOM 706 O O . GLY A 1 96 ? 7.469 17.531 -0.354 1 98.81 96 GLY A O 1
ATOM 707 N N . THR A 1 97 ? 5.734 16.484 -1.264 1 98.81 97 THR A N 1
ATOM 7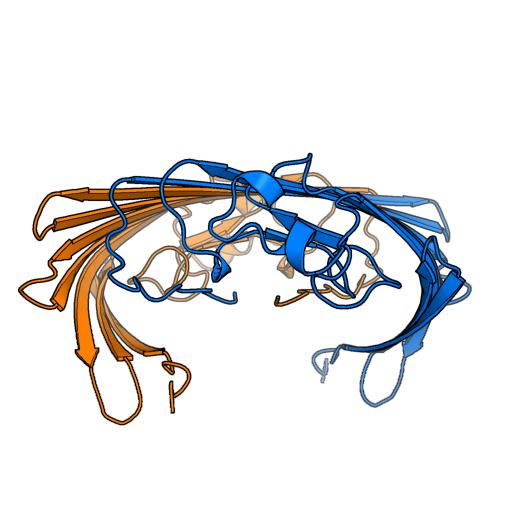08 C CA . THR A 1 97 ? 4.855 17.656 -1.23 1 98.81 97 THR A CA 1
ATOM 709 C C . THR A 1 97 ? 3.396 17.219 -1.078 1 98.81 97 THR A C 1
ATOM 711 O O . THR A 1 97 ? 2.99 16.188 -1.607 1 98.81 97 THR A O 1
ATOM 714 N N . ASP A 1 98 ? 2.664 18.016 -0.369 1 98.56 98 ASP A N 1
ATOM 715 C CA . ASP A 1 98 ? 1.224 17.797 -0.286 1 98.56 98 ASP A CA 1
ATOM 716 C C . ASP A 1 98 ? 0.484 18.578 -1.371 1 98.56 98 ASP A C 1
ATOM 718 O O . ASP A 1 98 ? -0.748 18.609 -1.386 1 98.56 98 ASP A O 1
ATOM 722 N N . LEU A 1 99 ? 1.244 19.266 -2.201 1 98.38 99 LEU A N 1
ATOM 723 C CA . LEU A 1 99 ? 0.746 20 -3.355 1 98.38 99 LEU A CA 1
ATOM 724 C C . LEU A 1 99 ? -0.237 21.094 -2.924 1 98.38 99 LEU A C 1
ATOM 726 O O . LEU A 1 99 ? -1.198 21.391 -3.639 1 98.38 99 LEU A O 1
ATOM 730 N N . GLY A 1 100 ? -0.009 21.594 -1.771 1 97 100 GLY A N 1
ATOM 731 C CA . GLY A 1 100 ? -0.831 22.672 -1.249 1 97 100 GLY A CA 1
ATOM 732 C C . GLY A 1 100 ? -2.211 22.203 -0.814 1 97 100 GLY A C 1
ATOM 733 O O . GLY A 1 100 ? -3.096 23.031 -0.576 1 97 100 GLY A O 1
ATOM 734 N N . SER A 1 101 ? -2.414 20.922 -0.657 1 97.5 101 SER A N 1
ATOM 735 C CA . SER A 1 101 ? -3.766 20.422 -0.442 1 97.5 101 SER A CA 1
ATOM 736 C C . SER A 1 101 ? -4.098 20.344 1.044 1 97.5 101 SER A C 1
ATOM 738 O O . SER A 1 101 ? -5.234 20.047 1.417 1 97.5 101 SER A O 1
ATOM 740 N N . SER A 1 102 ? -3.131 20.594 1.868 1 95.75 102 SER A N 1
ATOM 741 C CA . SER A 1 102 ? -3.357 20.547 3.309 1 95.75 102 SER A CA 1
ATOM 742 C C . SER A 1 102 ? -4.461 21.5 3.73 1 95.75 102 SER A C 1
ATOM 744 O O . SER A 1 102 ? -5.195 21.234 4.684 1 95.75 102 SER A O 1
ATOM 746 N N . ARG A 1 103 ? -4.574 22.594 3.035 1 94.56 103 ARG A N 1
ATOM 747 C CA . ARG A 1 103 ? -5.562 23.609 3.371 1 94.56 103 ARG A CA 1
ATOM 748 C C . ARG A 1 103 ? -6.98 23.078 3.17 1 94.56 103 ARG A C 1
ATOM 750 O O . ARG A 1 103 ? -7.938 23.641 3.705 1 94.56 103 ARG A O 1
ATOM 757 N N . LEU A 1 104 ? -7.145 22.016 2.412 1 94.25 104 LEU A N 1
ATOM 758 C CA . LEU A 1 104 ? -8.453 21.438 2.098 1 94.25 104 LEU A CA 1
ATOM 759 C C . LEU A 1 104 ? -8.781 20.281 3.039 1 94.25 104 LEU A C 1
ATOM 761 O O . LEU A 1 104 ? -9.867 19.703 2.949 1 94.25 104 LEU A O 1
ATOM 765 N N . VAL A 1 105 ? -7.867 19.953 3.885 1 93.88 105 VAL A N 1
ATOM 766 C CA . VAL A 1 105 ? -8.125 18.953 4.91 1 93.88 105 VAL A CA 1
ATOM 767 C C . VAL A 1 105 ? -8.875 19.578 6.078 1 93.88 105 VAL A C 1
ATOM 769 O O . VAL A 1 105 ? -8.492 20.641 6.566 1 93.88 105 VAL A O 1
ATOM 772 N N . PRO A 1 106 ? -9.953 18.969 6.473 1 90.75 106 PRO A N 1
ATOM 773 C CA . PRO A 1 106 ? -10.672 19.547 7.613 1 90.75 106 PRO A CA 1
ATOM 774 C C . PRO A 1 106 ? -9.758 19.875 8.789 1 90.75 106 PRO A C 1
ATOM 776 O O . PRO A 1 106 ? -8.93 19.047 9.18 1 90.75 106 PRO A O 1
ATOM 779 N N . GLY A 1 107 ? -9.852 21 9.25 1 89.81 107 GLY A N 1
ATOM 780 C CA . GLY A 1 107 ? -9.062 21.469 10.383 1 89.81 107 GLY A CA 1
ATOM 781 C C . GLY A 1 107 ? -7.727 22.062 9.977 1 89.81 107 GLY A C 1
ATOM 782 O O . GLY A 1 107 ? -7.023 22.641 10.805 1 89.81 107 GLY A O 1
ATOM 783 N N . ASN A 1 108 ? -7.355 21.875 8.734 1 90.25 108 ASN A N 1
ATOM 784 C CA . ASN A 1 108 ? -6.125 22.422 8.18 1 90.25 108 ASN A CA 1
ATOM 785 C C . ASN A 1 108 ? -4.926 22.125 9.078 1 90.25 108 ASN A C 1
ATOM 787 O O . ASN A 1 108 ? -4.25 23.062 9.531 1 90.25 108 ASN A O 1
ATOM 791 N N . PRO A 1 109 ? -4.637 20.938 9.352 1 85.38 109 PRO A N 1
ATOM 792 C CA . PRO A 1 109 ? -3.639 20.547 10.352 1 85.38 109 PRO A CA 1
ATOM 793 C C . PRO A 1 109 ? -2.244 21.078 10.023 1 85.38 109 PRO A C 1
ATOM 795 O O . PRO A 1 109 ? -1.481 21.422 10.93 1 85.38 109 PRO A O 1
ATOM 798 N N . SER A 1 110 ? -1.864 21.234 8.797 1 89.25 110 SER A N 1
ATOM 799 C CA . SER A 1 110 ? -0.51 21.656 8.445 1 89.25 110 SER A CA 1
ATOM 800 C C . SER A 1 110 ? -0.259 23.109 8.82 1 89.25 110 SER A C 1
ATOM 802 O O . SER A 1 110 ? 0.823 23.453 9.297 1 89.25 110 SER A O 1
ATOM 804 N N . LEU A 1 111 ? -1.235 23.922 8.516 1 85.5 111 LEU A N 1
ATOM 805 C CA . LEU A 1 111 ? -1.093 25.312 8.922 1 85.5 111 LEU A CA 1
ATOM 806 C C . LEU A 1 111 ? -1.003 25.438 10.438 1 85.5 111 LEU A C 1
ATOM 808 O O . LEU A 1 111 ? -0.138 26.156 10.953 1 85.5 111 LEU A O 1
ATOM 812 N N . ARG A 1 112 ? -1.813 24.688 11.102 1 87.19 112 ARG A N 1
ATOM 813 C CA . ARG A 1 112 ? -1.878 24.781 12.562 1 87.19 112 ARG A CA 1
ATOM 814 C C . ARG A 1 112 ? -0.582 24.281 13.195 1 87.19 112 ARG A C 1
ATOM 816 O O . ARG A 1 112 ? -0.173 24.781 14.25 1 87.19 112 ARG A O 1
ATOM 823 N N . GLN A 1 113 ? 0.055 23.438 12.539 1 92.06 113 GLN A N 1
ATOM 824 C CA . GLN A 1 113 ? 1.25 22.828 13.117 1 92.06 113 GLN A CA 1
ATOM 825 C C . GLN A 1 113 ? 2.514 23.359 12.445 1 92.06 113 GLN A C 1
ATOM 827 O O . GLN A 1 113 ? 3.619 22.906 12.742 1 92.06 113 GLN A O 1
ATOM 832 N N . GLY A 1 114 ? 2.412 24.266 11.516 1 93.94 114 GLY A N 1
ATOM 833 C CA . GLY A 1 114 ? 3.533 24.922 10.859 1 93.94 114 GLY A CA 1
ATOM 834 C C . GLY A 1 114 ? 4.312 23.984 9.945 1 93.94 114 GLY A C 1
ATOM 835 O O . GLY A 1 114 ? 5.543 24.062 9.875 1 93.94 114 GLY A O 1
ATOM 836 N N . LYS A 1 115 ? 3.629 23.078 9.352 1 96.25 115 LYS A N 1
ATOM 837 C CA . LYS A 1 115 ? 4.281 22.172 8.414 1 96.25 115 LYS A CA 1
ATOM 838 C C . LYS A 1 115 ? 4.516 22.844 7.066 1 96.25 115 LYS A C 1
ATOM 840 O O . LYS A 1 115 ? 3.631 23.531 6.543 1 96.25 115 LYS A O 1
ATOM 845 N N . PRO A 1 116 ? 5.625 22.641 6.414 1 97 116 PRO A N 1
ATOM 846 C CA . PRO A 1 116 ? 5.988 23.406 5.219 1 97 116 PRO A CA 1
ATOM 847 C C . PRO A 1 116 ? 5.207 22.969 3.979 1 97 116 PRO A C 1
ATOM 849 O O . PRO A 1 116 ? 5.082 23.734 3.023 1 97 116 PRO A O 1
ATOM 852 N N . GLY A 1 117 ? 4.688 21.766 3.877 1 97.69 117 GLY A N 1
ATOM 853 C CA . GLY A 1 117 ? 3.947 21.281 2.723 1 97.69 117 GLY A CA 1
ATOM 854 C C . GLY A 1 117 ? 4.84 20.75 1.617 1 97.69 117 GLY A C 1
ATOM 855 O O . GLY A 1 117 ? 4.363 20.125 0.677 1 97.69 117 GLY A O 1
ATOM 856 N N . PHE A 1 118 ? 6.047 21.094 1.704 1 98.19 118 PHE A N 1
ATOM 857 C CA . PHE A 1 118 ? 7.109 20.578 0.85 1 98.19 118 PHE A CA 1
ATOM 858 C C . PHE A 1 118 ? 8.391 20.359 1.65 1 98.19 118 PHE A C 1
ATOM 860 O O . PHE A 1 118 ? 8.727 21.156 2.527 1 98.19 118 PHE A O 1
ATOM 867 N N . GLY A 1 119 ? 9.094 19.203 1.328 1 98.56 119 GLY A N 1
ATOM 868 C CA . GLY A 1 119 ? 10.352 18.953 2.004 1 98.56 119 GLY A CA 1
ATOM 869 C C . GLY A 1 119 ? 11.258 18 1.239 1 98.56 119 GLY A C 1
ATOM 870 O O . GLY A 1 119 ? 10.797 17.281 0.357 1 98.56 119 GLY A O 1
ATOM 871 N N . TYR A 1 120 ? 12.484 18.141 1.539 1 98.75 120 TYR A N 1
ATOM 872 C CA . TYR A 1 120 ? 13.438 17.172 1.008 1 98.75 120 TYR A CA 1
ATOM 873 C C . TYR A 1 120 ? 14.422 16.734 2.084 1 98.75 120 TYR A C 1
ATOM 875 O O . TYR A 1 120 ? 14.664 17.453 3.053 1 98.75 120 TYR A O 1
ATOM 883 N N . GLY A 1 121 ? 14.875 15.516 2.006 1 98.62 121 GLY A N 1
ATOM 884 C CA . GLY A 1 121 ? 15.898 14.922 2.846 1 98.62 121 GLY A CA 1
ATOM 885 C C . GLY A 1 121 ? 16.922 14.125 2.061 1 98.62 121 GLY A C 1
ATOM 886 O O . GLY A 1 121 ? 16.625 13.602 0.983 1 98.62 121 GLY A O 1
ATOM 887 N N . PHE A 1 122 ? 18.094 14.172 2.529 1 98.62 122 PHE A N 1
ATOM 888 C CA . PHE A 1 122 ? 19.141 13.359 1.922 1 98.62 122 PHE A CA 1
ATOM 889 C C . PHE A 1 122 ? 20.031 12.727 2.992 1 98.62 122 PHE A C 1
ATOM 891 O O . PHE A 1 122 ? 20 13.133 4.152 1 98.62 122 PHE A O 1
ATOM 898 N N . GLY A 1 123 ? 20.719 11.641 2.613 1 98.25 123 GLY A N 1
ATOM 899 C CA . GLY A 1 123 ? 21.531 10.977 3.621 1 98.25 123 GLY A CA 1
ATOM 900 C C . GLY A 1 123 ? 22.297 9.773 3.084 1 98.25 123 GLY A C 1
ATOM 901 O O . GLY A 1 123 ? 22.453 9.625 1.87 1 98.25 123 GLY A O 1
ATOM 902 N N . TYR A 1 124 ? 22.906 9.141 4.008 1 97.31 124 TYR A N 1
ATOM 903 C CA . TYR A 1 124 ? 23.641 7.926 3.699 1 97.31 124 TYR A CA 1
ATOM 904 C C . TYR A 1 124 ? 23.188 6.773 4.594 1 97.31 124 TYR A C 1
ATOM 906 O O . TYR A 1 124 ? 22.656 6.996 5.684 1 97.31 124 TYR A O 1
ATOM 914 N N . GLY A 1 125 ? 23.281 5.582 4.059 1 95.12 125 GLY A N 1
ATOM 915 C CA . GLY A 1 125 ? 22.922 4.379 4.797 1 95.12 125 GLY A CA 1
ATOM 916 C C . GLY A 1 125 ? 23.953 3.275 4.676 1 95.12 125 GLY A C 1
ATOM 917 O O . GLY A 1 125 ? 24.719 3.24 3.715 1 95.12 125 GLY A O 1
ATOM 918 N N . LEU A 1 126 ? 24 2.49 5.676 1 93.81 126 LEU A N 1
ATOM 919 C CA . LEU A 1 126 ? 24.828 1.289 5.68 1 93.81 126 LEU A CA 1
ATOM 920 C C . LEU A 1 126 ? 24 0.05 5.973 1 93.81 126 LEU A C 1
ATOM 922 O O . LEU A 1 126 ? 23.078 0.095 6.797 1 93.81 126 LEU A O 1
ATOM 926 N N . ARG A 1 127 ? 24.328 -1.009 5.281 1 87.75 127 ARG A N 1
ATOM 927 C CA . ARG A 1 127 ? 23.703 -2.303 5.52 1 87.75 127 ARG A CA 1
ATOM 928 C C . ARG A 1 127 ? 24.734 -3.369 5.852 1 87.75 127 ARG A C 1
ATOM 930 O O . ARG A 1 127 ? 25.781 -3.436 5.215 1 87.75 127 ARG A O 1
ATOM 937 N N . PHE A 1 128 ? 24.438 -4.055 6.883 1 85.38 128 PHE A N 1
ATOM 938 C CA . PHE A 1 128 ? 25.375 -5.09 7.301 1 85.38 128 PHE A CA 1
ATOM 939 C C . PHE A 1 128 ? 24.656 -6.387 7.633 1 85.38 128 PHE A C 1
ATOM 941 O O . PHE A 1 128 ? 23.547 -6.359 8.18 1 85.38 128 PHE A O 1
ATOM 948 N N . LYS A 1 129 ? 25.359 -7.43 7.199 1 82.62 129 LYS A N 1
ATOM 949 C CA . LYS A 1 129 ? 24.844 -8.75 7.578 1 82.62 129 LYS A CA 1
ATOM 950 C C . LYS A 1 129 ? 25.266 -9.109 9 1 82.62 129 LYS A C 1
ATOM 952 O O . LYS A 1 129 ? 26.406 -8.859 9.398 1 82.62 129 LYS A O 1
ATOM 957 N N . SER A 1 130 ? 24.25 -9.5 9.75 1 82.12 130 SER A N 1
ATOM 958 C CA . SER A 1 130 ? 24.531 -9.977 11.102 1 82.12 130 SER A CA 1
ATOM 959 C C . SER A 1 130 ? 23.844 -11.312 11.367 1 82.12 130 SER A C 1
ATOM 961 O O . SER A 1 130 ? 23 -11.75 10.586 1 82.12 130 SER A O 1
ATOM 963 N N . PRO A 1 131 ? 24.266 -12.039 12.406 1 82.19 131 PRO A N 1
ATOM 964 C CA . PRO A 1 131 ? 23.609 -13.289 12.773 1 82.19 131 PRO A CA 1
ATOM 965 C C . PRO A 1 131 ? 22.094 -13.109 12.984 1 82.19 131 PRO A C 1
ATOM 967 O O . PRO A 1 131 ? 21.328 -14.062 12.82 1 82.19 131 PRO A O 1
ATOM 970 N N . LEU A 1 132 ? 21.703 -11.945 13.344 1 80.62 132 LEU A N 1
ATOM 971 C CA . LEU A 1 132 ? 20.312 -11.672 13.641 1 80.62 132 LEU A CA 1
ATOM 972 C C . LEU A 1 132 ? 19.562 -11.234 12.383 1 80.62 132 LEU A C 1
ATOM 974 O O . LEU A 1 132 ? 18.344 -11.055 12.414 1 80.62 132 LEU A O 1
ATOM 978 N N . GLY A 1 133 ? 20.234 -11.102 11.281 1 81.44 133 GLY A N 1
ATOM 979 C CA . GLY A 1 133 ? 19.625 -10.625 10.039 1 81.44 133 GLY A CA 1
ATOM 980 C C . GLY A 1 133 ? 20.375 -9.461 9.422 1 81.44 133 GLY A C 1
ATOM 981 O O . GLY A 1 133 ? 21.516 -9.18 9.797 1 81.44 133 GLY A O 1
ATOM 982 N N . HIS A 1 134 ? 19.703 -8.852 8.43 1 84 134 HIS A N 1
ATOM 983 C CA . HIS A 1 134 ? 20.281 -7.68 7.773 1 84 134 HIS A CA 1
ATOM 984 C C . HIS A 1 134 ? 19.938 -6.402 8.531 1 84 134 HIS A C 1
ATOM 986 O O . HIS A 1 134 ? 18.766 -6.09 8.734 1 84 134 HIS A O 1
ATOM 992 N N . LEU A 1 135 ? 21 -5.797 9.047 1 87.69 135 LEU A N 1
ATOM 993 C CA . LEU A 1 135 ? 20.844 -4.535 9.758 1 87.69 135 LEU A CA 1
ATOM 994 C C . LEU A 1 135 ? 21.016 -3.35 8.82 1 87.69 135 LEU A C 1
ATOM 996 O O . LEU A 1 135 ? 21.828 -3.404 7.891 1 87.69 135 LEU A O 1
ATOM 1000 N N . GLN A 1 136 ? 20.234 -2.385 9.117 1 91.25 136 GLN A N 1
ATOM 1001 C CA . GLN A 1 136 ? 20.312 -1.162 8.328 1 91.25 136 GLN A CA 1
ATOM 1002 C C . GLN A 1 136 ? 20.375 0.072 9.219 1 91.25 136 GLN A C 1
ATOM 1004 O O . GLN A 1 136 ? 19.641 0.163 10.211 1 91.25 136 GLN A O 1
ATOM 1009 N N . VAL A 1 137 ? 21.328 0.96 8.938 1 93.56 137 VAL A N 1
ATOM 1010 C CA . VAL A 1 137 ? 21.438 2.256 9.602 1 93.56 137 VAL A CA 1
ATOM 1011 C C . VAL A 1 137 ? 21.422 3.373 8.562 1 93.56 137 VAL A C 1
ATOM 1013 O O . VAL A 1 137 ? 22.203 3.352 7.609 1 93.56 137 VAL A O 1
ATOM 1016 N N . ASP A 1 138 ? 20.484 4.285 8.773 1 95.81 138 ASP A N 1
ATOM 1017 C CA . ASP A 1 138 ? 20.406 5.434 7.879 1 95.81 138 ASP A CA 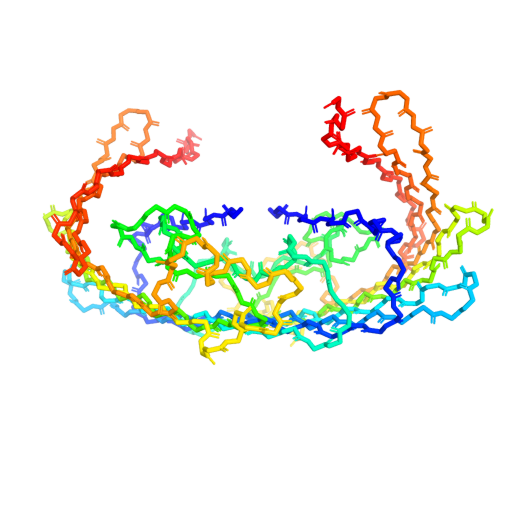1
ATOM 1018 C C . ASP A 1 138 ? 20.578 6.742 8.641 1 95.81 138 ASP A C 1
ATOM 1020 O O . ASP A 1 138 ? 20 6.926 9.711 1 95.81 138 ASP A O 1
ATOM 1024 N N . TYR A 1 139 ? 21.453 7.59 8.07 1 97.88 139 TYR A N 1
ATOM 1025 C CA . TYR A 1 139 ? 21.625 8.961 8.539 1 97.88 139 TYR A CA 1
ATOM 1026 C C . TYR A 1 139 ? 21.047 9.953 7.531 1 97.88 139 TYR A C 1
ATOM 1028 O O . TYR A 1 139 ? 21.453 9.984 6.371 1 97.88 139 TYR A O 1
ATOM 1036 N N . ALA A 1 140 ? 20.094 10.719 8.023 1 98.62 140 ALA A N 1
ATOM 1037 C CA . ALA A 1 140 ? 19.406 11.648 7.125 1 98.62 140 ALA A CA 1
ATOM 1038 C C . ALA A 1 140 ? 19.5 13.078 7.645 1 98.62 140 ALA A C 1
ATOM 1040 O O . ALA A 1 140 ? 19.562 13.305 8.859 1 98.62 140 ALA A O 1
ATOM 1041 N N . MET A 1 141 ? 19.5 14.039 6.688 1 98.56 141 MET A N 1
ATOM 1042 C CA . MET A 1 141 ? 19.438 15.461 6.984 1 98.56 141 MET A CA 1
ATOM 1043 C C . MET A 1 141 ? 18.344 16.141 6.156 1 98.56 141 MET A C 1
ATOM 1045 O O . MET A 1 141 ? 18.188 15.852 4.969 1 98.56 141 MET A O 1
ATOM 1049 N N . ASN A 1 142 ? 17.625 17 6.895 1 98.56 142 ASN A N 1
ATOM 1050 C CA . ASN A 1 142 ? 16.578 17.703 6.148 1 98.56 142 ASN A CA 1
ATOM 1051 C C . ASN A 1 142 ? 17 19.141 5.816 1 98.56 142 ASN A C 1
ATOM 1053 O O . ASN A 1 142 ? 18.156 19.516 6.031 1 98.56 142 ASN A O 1
ATOM 1057 N N . ALA A 1 143 ? 16.078 19.891 5.223 1 97.62 143 ALA A N 1
ATOM 1058 C CA . ALA A 1 143 ? 16.359 21.234 4.727 1 97.62 143 ALA A CA 1
ATOM 1059 C C . ALA A 1 143 ? 16.703 22.172 5.871 1 97.62 143 ALA A C 1
ATOM 1061 O O . ALA A 1 143 ? 17.266 23.25 5.648 1 97.62 143 ALA A O 1
ATOM 1062 N N . PHE A 1 144 ? 16.406 21.797 7.074 1 97.5 144 PHE A N 1
ATOM 1063 C CA . PHE A 1 144 ? 16.641 22.641 8.234 1 97.5 144 PHE A CA 1
ATOM 1064 C C . PHE A 1 144 ? 17.859 22.156 9.031 1 97.5 144 PHE A C 1
ATOM 1066 O O . PHE A 1 144 ? 17.984 22.453 10.219 1 97.5 144 PHE A O 1
ATOM 1073 N N . ASN A 1 145 ? 18.578 21.328 8.469 1 97.56 145 ASN A N 1
ATOM 1074 C CA . ASN A 1 145 ? 19.797 20.781 9.031 1 97.56 145 ASN A CA 1
ATOM 1075 C C . ASN A 1 145 ? 19.531 19.906 10.25 1 97.56 145 ASN A C 1
ATOM 1077 O O . ASN A 1 145 ? 20.344 19.828 11.164 1 97.56 145 ASN A O 1
ATOM 1081 N N . GLN A 1 146 ? 18.359 19.469 10.289 1 97.88 146 GLN A N 1
ATOM 1082 C CA . GLN A 1 146 ? 18.062 18.484 11.328 1 97.88 146 GLN A CA 1
ATOM 1083 C C . GLN A 1 146 ? 18.531 17.094 10.914 1 97.88 146 GLN A C 1
ATOM 1085 O O . GLN A 1 146 ? 18.281 16.656 9.789 1 97.88 146 GLN A O 1
ATOM 1090 N N . LYS A 1 147 ? 19.234 16.516 11.867 1 97.75 147 LYS A N 1
ATOM 1091 C CA . LYS A 1 147 ? 19.797 15.195 11.609 1 97.75 147 LYS A CA 1
ATOM 1092 C C . LYS A 1 147 ? 19 14.102 12.305 1 97.75 147 LYS A C 1
ATOM 1094 O O . LYS A 1 147 ? 18.562 14.273 13.445 1 97.75 147 LYS A O 1
ATOM 1099 N N . THR A 1 148 ? 18.734 12.992 11.633 1 98 148 THR A N 1
ATOM 1100 C CA . THR A 1 148 ? 18 11.867 12.195 1 98 148 THR A CA 1
ATOM 1101 C C . THR A 1 148 ? 18.688 10.547 11.852 1 98 148 THR A C 1
ATOM 1103 O O . THR A 1 148 ? 19.141 10.352 10.719 1 98 148 THR A O 1
ATOM 1106 N N . LEU A 1 149 ? 18.734 9.68 12.836 1 97.19 149 LEU A N 1
ATOM 1107 C CA . LEU A 1 149 ? 19.281 8.344 12.648 1 97.19 149 LEU A CA 1
ATOM 1108 C C . LEU A 1 149 ? 18.172 7.297 12.648 1 97.19 149 LEU A C 1
ATOM 1110 O O . LEU A 1 149 ? 17.281 7.332 13.508 1 97.19 149 LEU A O 1
ATOM 1114 N N . TYR A 1 150 ? 18.203 6.461 11.711 1 94.81 150 TYR A N 1
ATOM 1115 C CA . TYR A 1 150 ? 17.25 5.367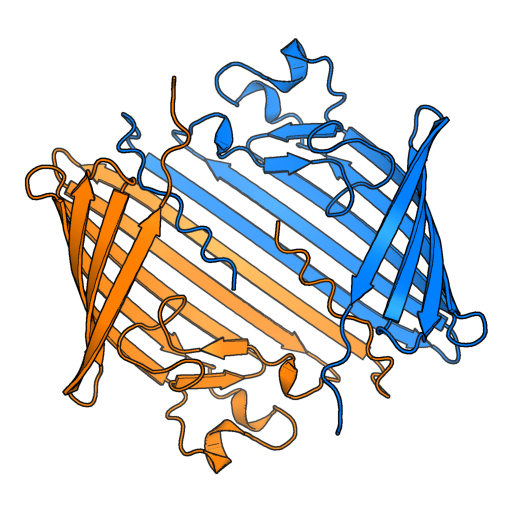 11.617 1 94.81 150 TYR A CA 1
ATOM 1116 C C . TYR A 1 150 ? 17.953 4.02 11.742 1 94.81 150 TYR A C 1
ATOM 1118 O O . TYR A 1 150 ? 19.062 3.836 11.242 1 94.81 150 TYR A O 1
ATOM 1126 N N . PHE A 1 151 ? 17.203 3.189 12.383 1 92.5 151 PHE A N 1
ATOM 1127 C CA . PHE A 1 151 ? 17.672 1.814 12.508 1 92.5 151 PHE A CA 1
ATOM 1128 C C . PHE A 1 151 ? 16.609 0.832 12.039 1 92.5 151 PHE A C 1
ATOM 1130 O O . PHE A 1 151 ? 15.414 1.019 12.305 1 92.5 151 PHE A O 1
ATOM 1137 N N . GLY A 1 152 ? 17.109 -0.157 11.25 1 87.88 152 GLY A N 1
ATOM 1138 C CA . GLY A 1 152 ? 16.203 -1.2 10.797 1 87.88 152 GLY A CA 1
ATOM 1139 C C . GLY A 1 152 ? 16.844 -2.58 10.797 1 87.88 152 GLY A C 1
ATOM 1140 O O . GLY A 1 152 ? 18.062 -2.713 10.664 1 87.88 152 GLY A O 1
ATOM 1141 N N . ILE A 1 153 ? 15.969 -3.602 11.039 1 85.12 153 ILE A N 1
ATOM 1142 C CA . ILE A 1 153 ? 16.391 -4.996 10.961 1 85.12 153 ILE A CA 1
ATOM 1143 C C . ILE A 1 153 ? 15.438 -5.777 10.062 1 85.12 153 ILE A C 1
ATOM 1145 O O . ILE A 1 153 ? 14.219 -5.633 10.164 1 85.12 153 ILE A O 1
ATOM 1149 N N . THR A 1 154 ? 15.961 -6.34 9.062 1 74.5 154 THR A N 1
ATOM 1150 C CA . THR A 1 154 ? 15.156 -7.242 8.242 1 74.5 154 THR A CA 1
ATOM 1151 C C . THR A 1 154 ? 15.594 -8.688 8.438 1 74.5 154 THR A C 1
ATOM 1153 O O . THR A 1 154 ? 16.781 -9 8.336 1 74.5 154 THR A O 1
ATOM 1156 N N . ASN A 1 155 ? 14.641 -9.469 9.039 1 61.03 155 ASN A N 1
ATOM 1157 C CA . ASN A 1 155 ? 14.953 -10.867 9.297 1 61.03 155 ASN A CA 1
ATOM 1158 C C . ASN A 1 155 ? 15.008 -11.68 8.008 1 61.03 155 ASN A C 1
ATOM 1160 O O . ASN A 1 155 ? 14.227 -11.438 7.082 1 61.03 155 ASN A O 1
ATOM 1164 N N . LEU A 1 156 ? 16.219 -12.07 7.562 1 52.06 156 LEU A N 1
ATOM 1165 C CA . LEU A 1 156 ? 16.312 -13.039 6.477 1 52.06 156 LEU A CA 1
ATOM 1166 C C . LEU A 1 156 ? 15.625 -14.344 6.859 1 52.06 156 LEU A C 1
ATOM 1168 O O . LEU A 1 156 ? 15.695 -14.773 8.016 1 52.06 156 LEU A O 1
ATOM 1172 N N . ALA A 1 157 ? 14.445 -14.68 6.488 1 45.91 157 ALA A N 1
ATOM 1173 C CA . ALA A 1 157 ? 14.031 -16.062 6.715 1 45.91 157 ALA A CA 1
ATOM 1174 C C . ALA A 1 157 ? 15.219 -17.016 6.617 1 45.91 157 ALA A C 1
ATOM 1176 O O . ALA A 1 157 ? 16.109 -16.812 5.789 1 45.91 157 ALA A O 1
ATOM 1177 N N . SER A 1 158 ? 15.57 -17.672 7.75 1 37.91 158 SER A N 1
ATOM 1178 C CA . SER A 1 158 ? 16.516 -18.781 7.906 1 37.91 158 SER A CA 1
ATOM 1179 C C . SER A 1 158 ? 16.453 -19.734 6.715 1 37.91 158 SER A C 1
ATOM 1181 O O . SER A 1 158 ? 15.391 -20.25 6.375 1 37.91 158 SER A O 1
ATOM 1183 N N . SER A 1 159 ? 17.094 -19.547 5.574 1 34.66 159 SER A N 1
ATOM 1184 C CA . SER A 1 159 ? 17.422 -20.797 4.902 1 34.66 159 SER A CA 1
ATOM 1185 C C . SER A 1 159 ? 18 -21.812 5.883 1 34.66 159 SER A C 1
ATOM 1187 O O . SER A 1 159 ? 19.156 -21.688 6.301 1 34.66 159 SER A O 1
ATOM 1189 N N . THR A 1 160 ? 17.344 -22.062 6.961 1 28.47 160 THR A N 1
ATOM 1190 C CA . THR A 1 160 ? 17.828 -23.391 7.324 1 28.47 160 THR A CA 1
ATOM 1191 C C . THR A 1 160 ? 17.375 -24.438 6.297 1 28.47 160 THR A C 1
ATOM 1193 O O . THR A 1 160 ? 16.234 -24.422 5.848 1 28.47 160 THR A O 1
ATOM 1196 N N . MET B 1 1 ? 2.119 1.934 8.289 1 21.02 1 MET B N 1
ATOM 1197 C CA . MET B 1 1 ? 2.986 2.098 7.125 1 21.02 1 MET B CA 1
ATOM 1198 C C . MET B 1 1 ? 3.898 0.889 6.949 1 21.02 1 MET B C 1
ATOM 1200 O O . MET B 1 1 ? 4.812 0.674 7.75 1 21.02 1 MET B O 1
ATOM 1204 N N . GLN B 1 2 ? 3.352 -0.142 6.668 1 25.25 2 GLN B N 1
ATOM 1205 C CA . GLN B 1 2 ? 4.23 -1.296 6.508 1 25.25 2 GLN B CA 1
ATOM 1206 C C . GLN B 1 2 ? 5.258 -1.057 5.406 1 25.25 2 GLN B C 1
ATOM 1208 O O . GLN B 1 2 ? 4.895 -0.84 4.246 1 25.25 2 GLN B O 1
ATOM 1213 N N . ILE B 1 3 ? 6.266 -0.298 5.648 1 28.69 3 ILE B N 1
ATOM 1214 C CA . ILE B 1 3 ? 7.426 -0.299 4.766 1 28.69 3 ILE B CA 1
ATOM 1215 C C . ILE B 1 3 ? 7.785 -1.733 4.383 1 28.69 3 ILE B C 1
ATOM 1217 O O . ILE B 1 3 ? 8.172 -2.531 5.242 1 28.69 3 ILE B O 1
ATOM 1221 N N . GLU B 1 4 ? 7.047 -2.301 3.598 1 31.73 4 GLU B N 1
ATOM 1222 C CA . GLU B 1 4 ? 7.711 -3.471 3.029 1 31.73 4 GLU B CA 1
ATOM 1223 C C . GLU B 1 4 ? 9.062 -3.1 2.432 1 31.73 4 GLU B C 1
ATOM 1225 O O . GLU B 1 4 ? 9.133 -2.549 1.33 1 31.73 4 GLU B O 1
ATOM 1230 N N . GLN B 1 5 ? 9.875 -2.451 3.203 1 33.25 5 GLN B N 1
ATOM 1231 C CA . GLN B 1 5 ? 11.258 -2.326 2.748 1 33.25 5 GLN B CA 1
ATOM 1232 C C . GLN B 1 5 ? 11.789 -3.66 2.23 1 33.25 5 GLN B C 1
ATOM 1234 O O . GLN B 1 5 ? 12.031 -4.582 3.012 1 33.25 5 GLN B O 1
ATOM 1239 N N . GLY B 1 6 ? 11.172 -4.215 1.261 1 35.06 6 GLY B N 1
ATOM 1240 C CA . GLY B 1 6 ? 11.852 -5.359 0.677 1 35.06 6 GLY B CA 1
ATOM 1241 C C . GLY B 1 6 ? 13.359 -5.18 0.583 1 35.06 6 GLY B C 1
ATOM 1242 O O . GLY B 1 6 ? 13.844 -4.062 0.377 1 35.06 6 GLY B O 1
ATOM 1243 N N . ILE B 1 7 ? 14.047 -5.738 1.467 1 34.69 7 ILE B N 1
ATOM 1244 C CA . ILE B 1 7 ? 15.477 -5.992 1.374 1 34.69 7 ILE B CA 1
ATOM 1245 C C . ILE B 1 7 ? 15.883 -6.141 -0.091 1 34.69 7 ILE B C 1
ATOM 1247 O O . ILE B 1 7 ? 15.25 -6.887 -0.844 1 34.69 7 ILE B O 1
ATOM 1251 N N . PRO B 1 8 ? 16.625 -5.152 -0.64 1 39.34 8 PRO B N 1
ATOM 1252 C CA . PRO B 1 8 ? 17.328 -5.441 -1.889 1 39.34 8 PRO B CA 1
ATOM 1253 C C . PRO B 1 8 ? 17.953 -6.84 -1.909 1 39.34 8 PRO B C 1
ATOM 1255 O O . PRO B 1 8 ? 18.859 -7.133 -1.122 1 39.34 8 PRO B O 1
ATOM 1258 N N . VAL B 1 9 ? 17.266 -7.867 -1.584 1 36.75 9 VAL B N 1
ATOM 1259 C CA . VAL B 1 9 ? 18.016 -9.039 -2.018 1 36.75 9 VAL B CA 1
ATOM 1260 C C . VAL B 1 9 ? 18.672 -8.773 -3.371 1 36.75 9 VAL B C 1
ATOM 1262 O O . VAL B 1 9 ? 17.984 -8.461 -4.348 1 36.75 9 VAL B O 1
ATOM 1265 N N . VAL B 1 10 ? 19.859 -8.242 -3.289 1 41.47 10 VAL B N 1
ATOM 1266 C CA . VAL B 1 10 ? 20.828 -8.062 -4.363 1 41.47 10 VAL B CA 1
ATOM 1267 C C . VAL B 1 10 ? 20.703 -9.211 -5.367 1 41.47 10 VAL B C 1
ATOM 1269 O O . VAL B 1 10 ? 21.234 -10.305 -5.141 1 41.47 10 VAL B O 1
ATOM 1272 N N . SER B 1 11 ? 19.516 -9.711 -5.547 1 43.19 11 SER B N 1
ATOM 1273 C CA . SER B 1 11 ? 19.562 -10.68 -6.645 1 43.19 11 SER B CA 1
ATOM 1274 C C . SER B 1 11 ? 20.203 -10.07 -7.883 1 43.19 11 SER B C 1
ATOM 1276 O O . SER B 1 11 ? 20.297 -8.852 -8.016 1 43.19 11 SER B O 1
ATOM 1278 N N . LYS B 1 12 ? 20.734 -10.953 -8.688 1 49.44 12 LYS B N 1
ATOM 1279 C CA . LYS B 1 12 ? 21.188 -10.844 -10.07 1 49.44 12 LYS B CA 1
ATOM 1280 C C . LYS B 1 12 ? 20.234 -9.969 -10.883 1 49.44 12 LYS B C 1
ATOM 1282 O O . LYS B 1 12 ? 20.219 -10.039 -12.117 1 49.44 12 LYS B O 1
ATOM 1287 N N . TRP B 1 13 ? 19.406 -9.141 -10.148 1 55.06 13 TRP B N 1
ATOM 1288 C CA . TRP B 1 13 ? 18.391 -8.422 -10.922 1 55.06 13 TRP B CA 1
ATOM 1289 C C . TRP B 1 13 ? 19.031 -7.262 -11.688 1 55.06 13 TRP B C 1
ATOM 1291 O O . TRP B 1 13 ? 19.766 -6.461 -11.125 1 55.06 13 TRP B O 1
ATOM 1301 N N . LEU B 1 14 ? 18.906 -7.25 -12.984 1 63.88 14 LEU B N 1
ATOM 1302 C CA . LEU B 1 14 ? 19.5 -6.238 -13.859 1 63.88 14 LEU B CA 1
ATOM 1303 C C . LEU B 1 14 ? 18.625 -4.984 -13.891 1 63.88 14 LEU B C 1
ATOM 1305 O O . LEU B 1 14 ? 19.109 -3.883 -13.609 1 63.88 14 LEU B O 1
ATOM 1309 N N . ILE B 1 15 ? 17.328 -5.062 -14.375 1 76.69 15 ILE B N 1
ATOM 1310 C CA . ILE B 1 15 ? 16.453 -3.895 -14.523 1 76.69 15 ILE B CA 1
ATOM 1311 C C . ILE B 1 15 ? 15.023 -4.277 -14.18 1 76.69 15 ILE B C 1
ATOM 1313 O O . ILE B 1 15 ? 14.508 -5.289 -14.664 1 76.69 15 ILE B O 1
ATOM 1317 N N . PHE B 1 16 ? 14.375 -3.467 -13.18 1 83 16 PHE B N 1
ATOM 1318 C CA . PHE B 1 16 ? 12.961 -3.734 -12.984 1 83 16 PHE B CA 1
ATOM 1319 C C . PHE B 1 16 ? 12.172 -2.436 -12.844 1 83 16 PHE B C 1
ATOM 1321 O O . PHE B 1 16 ? 12.734 -1.402 -12.477 1 83 16 PHE B O 1
ATOM 1328 N N . ASN B 1 17 ? 10.875 -2.463 -13.312 1 93.31 17 ASN B N 1
ATOM 1329 C CA . ASN B 1 17 ? 9.844 -1.451 -13.102 1 93.31 17 ASN B CA 1
ATOM 1330 C C . ASN B 1 17 ? 8.609 -2.043 -12.438 1 93.31 17 ASN B C 1
ATOM 1332 O O . ASN B 1 17 ? 8.125 -3.104 -12.836 1 93.31 17 ASN B O 1
ATOM 1336 N N . ARG B 1 18 ? 8.227 -1.494 -11.344 1 96.12 18 ARG B N 1
ATOM 1337 C CA . ARG B 1 18 ? 7.012 -1.92 -10.656 1 96.12 18 ARG B CA 1
ATOM 1338 C C . ARG B 1 18 ? 6.027 -0.763 -10.523 1 96.12 18 ARG B C 1
ATOM 1340 O O . ARG B 1 18 ? 6.422 0.363 -10.211 1 96.12 18 ARG B O 1
ATOM 1347 N N . PHE B 1 19 ? 4.867 -1.09 -10.883 1 98 19 PHE B N 1
ATOM 1348 C CA . PHE B 1 19 ? 3.787 -0.119 -10.766 1 98 19 PHE B CA 1
ATOM 1349 C C . PHE B 1 19 ? 2.584 -0.731 -10.055 1 98 19 PHE B C 1
ATOM 1351 O O . PHE B 1 19 ? 2.209 -1.872 -10.336 1 98 19 PHE B O 1
ATOM 1358 N N . LYS B 1 20 ? 2.016 -0.016 -9.047 1 98.5 20 LYS B N 1
ATOM 1359 C CA . LYS B 1 20 ? 0.795 -0.426 -8.352 1 98.5 20 LYS B CA 1
ATOM 1360 C C . LYS B 1 20 ? -0.115 0.77 -8.094 1 98.5 20 LYS B C 1
ATOM 1362 O O . LYS B 1 20 ? 0.361 1.862 -7.773 1 98.5 20 LYS B O 1
ATOM 1367 N N . PHE B 1 21 ? -1.411 0.529 -8.227 1 98.5 21 PHE B N 1
ATOM 1368 C CA . PHE B 1 21 ? -2.361 1.57 -7.852 1 98.5 21 PHE B CA 1
ATOM 1369 C C . PHE B 1 21 ? -3.549 0.976 -7.105 1 98.5 21 PHE B C 1
ATOM 1371 O O . PHE B 1 21 ? -3.838 -0.216 -7.234 1 98.5 21 PHE B O 1
ATOM 1378 N N . VAL B 1 22 ? -4.191 1.794 -6.312 1 98.5 22 VAL B N 1
ATOM 1379 C CA . VAL B 1 22 ? -5.445 1.497 -5.629 1 98.5 22 VAL B CA 1
ATOM 1380 C C . VAL B 1 22 ? -6.406 2.678 -5.77 1 98.5 22 VAL B C 1
ATOM 1382 O O . VAL B 1 22 ? -6.043 3.818 -5.477 1 98.5 22 VAL B O 1
ATOM 1385 N N . ALA B 1 23 ? -7.488 2.412 -6.352 1 98.06 23 ALA B N 1
ATOM 1386 C CA . ALA B 1 23 ? -8.57 3.385 -6.441 1 98.06 23 ALA B CA 1
ATOM 1387 C C . ALA B 1 23 ? -9.797 2.916 -5.66 1 98.06 23 ALA B C 1
ATOM 1389 O O . ALA B 1 23 ? -10.227 1.767 -5.793 1 98.06 23 ALA B O 1
ATOM 1390 N N . SER B 1 24 ? -10.336 3.812 -4.832 1 96.69 24 SER B N 1
ATOM 1391 C CA . SER B 1 24 ? -11.508 3.441 -4.043 1 96.69 24 SER B CA 1
ATOM 1392 C C . SER B 1 24 ? -12.555 4.555 -4.043 1 96.69 24 SER B C 1
ATOM 1394 O O . SER B 1 24 ? -12.211 5.734 -4.168 1 96.69 24 SER B O 1
ATOM 1396 N N . LYS B 1 25 ? -13.742 4.152 -3.977 1 94.38 25 LYS B N 1
ATOM 1397 C CA . LYS B 1 25 ? -14.867 5.082 -3.9 1 94.38 25 LYS B CA 1
ATOM 1398 C C . LYS B 1 25 ? -15.922 4.59 -2.912 1 94.38 25 LYS B C 1
ATOM 1400 O O . LYS B 1 25 ? -16.281 3.412 -2.914 1 94.38 25 LYS B O 1
ATOM 1405 N N . GLY B 1 26 ? -16.359 5.508 -2.041 1 91.19 26 GLY B N 1
ATOM 1406 C CA . GLY B 1 26 ? -17.453 5.258 -1.13 1 91.19 26 GLY B CA 1
ATOM 1407 C C . GLY B 1 26 ? -18.531 6.324 -1.19 1 91.19 26 GLY B C 1
ATOM 1408 O O . GLY B 1 26 ? -18.234 7.508 -1.361 1 91.19 26 GLY B O 1
ATOM 1409 N N . VAL B 1 27 ? -19.766 5.836 -1.167 1 88.94 27 VAL B N 1
ATOM 1410 C CA . VAL B 1 27 ? -20.891 6.766 -1.204 1 88.94 27 VAL B CA 1
ATOM 1411 C C . VAL B 1 27 ? -21.922 6.363 -0.16 1 88.94 27 VAL B C 1
ATOM 1413 O O . VAL B 1 27 ? -22.375 5.211 -0.128 1 88.94 27 VAL B O 1
ATOM 1416 N N . ARG B 1 28 ? -22.266 7.297 0.634 1 85.25 28 ARG B N 1
ATOM 1417 C CA . ARG B 1 28 ? -23.328 7.004 1.589 1 85.25 28 ARG B CA 1
ATOM 1418 C C . ARG B 1 28 ? -24.703 7.32 0.996 1 85.25 28 ARG B C 1
ATOM 1420 O O . ARG B 1 28 ? -24.922 8.414 0.473 1 85.25 28 ARG B O 1
ATOM 1427 N N . PHE B 1 29 ? -25.547 6.379 0.969 1 84.75 29 PHE B N 1
ATOM 1428 C CA . PHE B 1 29 ? -26.953 6.52 0.561 1 84.75 29 PHE B CA 1
ATOM 1429 C C . PHE B 1 29 ? -27.891 6.059 1.668 1 84.75 29 PHE B C 1
ATOM 1431 O O . PHE B 1 29 ? -28.312 4.902 1.687 1 84.75 29 PHE B O 1
ATOM 1438 N N . GLY B 1 30 ? -28.344 7.074 2.541 1 85.62 30 GLY B N 1
ATOM 1439 C CA . GLY B 1 30 ? -29.156 6.656 3.676 1 85.62 30 GLY B CA 1
ATOM 1440 C C . GLY B 1 30 ? -28.453 5.66 4.574 1 85.62 30 GLY B C 1
ATOM 1441 O O . GLY B 1 30 ? -27.328 5.906 5.023 1 85.62 30 GLY B O 1
ATOM 1442 N N . PRO B 1 31 ? -29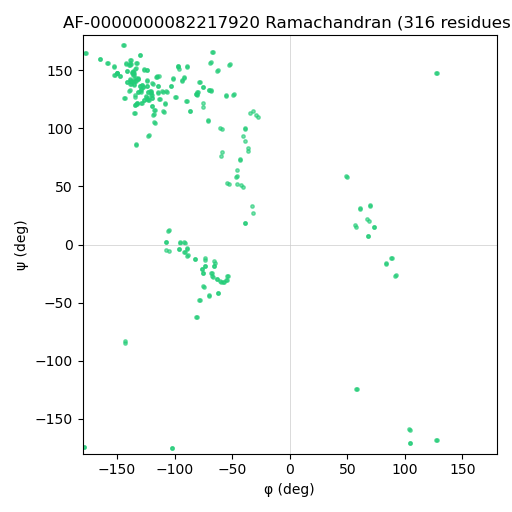.125 4.48 4.781 1 87.56 31 PRO B N 1
ATOM 1443 C CA . PRO B 1 31 ? -28.5 3.453 5.617 1 87.56 31 PRO B CA 1
ATOM 1444 C C . PRO B 1 31 ? -27.484 2.602 4.848 1 87.56 31 PRO B C 1
ATOM 1446 O O . PRO B 1 31 ? -26.734 1.834 5.449 1 87.56 31 PRO B O 1
ATOM 1449 N N . ALA B 1 32 ? -27.516 2.75 3.559 1 91.12 32 ALA B N 1
ATOM 1450 C CA . ALA B 1 32 ? -26.656 1.939 2.711 1 91.12 32 ALA B CA 1
ATOM 1451 C C . ALA B 1 32 ? -25.344 2.668 2.412 1 91.12 32 ALA B C 1
ATOM 1453 O O . ALA B 1 32 ? -25.328 3.883 2.197 1 91.12 32 ALA B O 1
ATOM 1454 N N . PHE B 1 33 ? -24.25 1.884 2.404 1 89.81 33 PHE B N 1
ATOM 1455 C CA . PHE B 1 33 ? -22.922 2.422 2.121 1 89.81 33 PHE B CA 1
ATOM 1456 C C . PHE B 1 33 ? -22.188 1.541 1.123 1 89.81 33 PHE B C 1
ATOM 1458 O O . PHE B 1 33 ? -21.422 0.665 1.515 1 89.81 33 PHE B O 1
ATOM 1465 N N . PRO B 1 34 ? -22.406 1.778 -0.179 1 94.5 34 PRO B N 1
ATOM 1466 C CA . PRO B 1 34 ? -21.609 1.075 -1.188 1 94.5 34 PRO B CA 1
ATOM 1467 C C . PRO B 1 34 ? -20.156 1.532 -1.218 1 94.5 34 PRO B C 1
ATOM 1469 O O . PRO B 1 34 ? -19.875 2.729 -1.107 1 94.5 34 PRO B O 1
ATOM 1472 N N . LEU B 1 35 ? -19.266 0.592 -1.243 1 94.19 35 LEU B N 1
ATOM 1473 C CA . LEU B 1 35 ? -17.828 0.808 -1.362 1 94.19 35 LEU B CA 1
ATOM 1474 C C . LEU B 1 35 ? -17.234 -0.049 -2.479 1 94.19 35 LEU B C 1
ATOM 1476 O O . LEU B 1 35 ? -17.594 -1.221 -2.621 1 94.19 35 LEU B O 1
ATOM 1480 N N . ALA B 1 36 ? -16.453 0.566 -3.262 1 97.12 36 ALA B N 1
ATOM 1481 C CA . ALA B 1 36 ? -15.766 -0.164 -4.324 1 97.12 36 ALA B CA 1
ATOM 1482 C C . ALA B 1 36 ? -14.273 0.179 -4.348 1 97.12 36 ALA B C 1
ATOM 1484 O O . ALA B 1 36 ? -13.891 1.318 -4.078 1 97.12 36 ALA B O 1
ATOM 1485 N N . SER B 1 37 ? -13.477 -0.827 -4.637 1 98.12 37 SER B N 1
ATOM 1486 C CA . SER B 1 37 ? -12.039 -0.618 -4.777 1 98.12 37 SER B CA 1
ATOM 1487 C C . SER B 1 37 ? -11.477 -1.396 -5.965 1 98.12 37 SER B C 1
ATOM 1489 O O . SER B 1 37 ? -11.922 -2.51 -6.246 1 98.12 37 SER B O 1
ATOM 1491 N N . LEU B 1 38 ? -10.625 -0.722 -6.652 1 98.69 38 LEU B N 1
ATOM 1492 C CA . LEU B 1 38 ? -9.875 -1.33 -7.746 1 98.69 38 LEU B CA 1
ATOM 1493 C C . LEU B 1 38 ? -8.375 -1.271 -7.473 1 98.69 38 LEU B C 1
ATOM 1495 O O . LEU B 1 38 ? -7.82 -0.192 -7.254 1 98.69 38 LEU B O 1
ATOM 1499 N N . THR B 1 39 ? -7.73 -2.434 -7.387 1 98.81 39 THR B N 1
ATOM 1500 C CA . THR B 1 39 ? -6.281 -2.547 -7.238 1 98.81 39 THR B CA 1
ATOM 1501 C C . THR B 1 39 ? -5.652 -3.119 -8.508 1 98.81 39 THR B C 1
ATOM 1503 O O . THR B 1 39 ? -6.125 -4.125 -9.039 1 98.81 39 THR B O 1
ATOM 1506 N N . GLY B 1 40 ? -4.629 -2.5 -8.977 1 98.81 40 GLY B N 1
ATOM 1507 C CA . GLY B 1 40 ? -3.875 -2.996 -10.117 1 98.81 40 GLY B CA 1
ATOM 1508 C C . GLY B 1 40 ? -2.375 -2.828 -9.961 1 98.81 40 GLY B C 1
ATOM 1509 O O . GLY B 1 40 ? -1.917 -1.973 -9.203 1 98.81 40 GLY B O 1
ATOM 1510 N N . GLY B 1 41 ? -1.67 -3.699 -10.672 1 98.44 41 GLY B N 1
ATOM 1511 C CA . GLY B 1 41 ? -0.219 -3.607 -10.656 1 98.44 41 GLY B CA 1
ATOM 1512 C C . GLY B 1 41 ? 0.444 -4.395 -11.766 1 98.44 41 GLY B C 1
ATOM 1513 O O . GLY B 1 41 ? -0.182 -5.262 -12.375 1 98.44 41 GLY B O 1
ATOM 1514 N N . SER B 1 42 ? 1.631 -3.98 -11.984 1 98.12 42 SER B N 1
ATOM 1515 C CA . SER B 1 42 ? 2.443 -4.656 -12.992 1 98.12 42 SER B CA 1
ATOM 1516 C C . SER B 1 42 ? 3.93 -4.535 -12.672 1 98.12 42 SER B C 1
ATOM 1518 O O . SER B 1 42 ? 4.379 -3.514 -12.156 1 98.12 42 SER B O 1
ATOM 1520 N N . ILE B 1 43 ? 4.602 -5.547 -13.008 1 96.56 43 ILE B N 1
ATOM 1521 C CA . ILE B 1 43 ? 6.059 -5.582 -12.891 1 96.56 43 ILE B CA 1
ATOM 1522 C C . ILE B 1 43 ? 6.672 -5.93 -14.242 1 96.56 43 ILE B C 1
ATOM 1524 O O . ILE B 1 43 ? 6.273 -6.906 -14.883 1 96.56 43 ILE B O 1
ATOM 1528 N N . VAL B 1 44 ? 7.555 -5.168 -14.695 1 94.5 44 VAL B N 1
ATOM 1529 C CA . VAL B 1 44 ? 8.289 -5.406 -15.938 1 94.5 44 VAL B CA 1
ATOM 1530 C C . VAL B 1 44 ? 9.781 -5.531 -15.641 1 94.5 44 VAL B C 1
ATOM 1532 O O . VAL B 1 44 ? 10.328 -4.766 -14.844 1 94.5 44 VAL B O 1
ATOM 1535 N N . GLY B 1 45 ? 10.445 -6.527 -16.328 1 91.31 45 GLY B N 1
ATOM 1536 C CA . GLY B 1 45 ? 11.867 -6.742 -16.125 1 91.31 45 GLY B CA 1
ATOM 1537 C C . GLY B 1 45 ? 12.172 -7.957 -15.266 1 91.31 45 GLY B C 1
ATOM 1538 O O . GLY B 1 45 ? 11.375 -8.891 -15.203 1 91.31 45 GLY B O 1
ATOM 1539 N N . ASP B 1 46 ? 13.359 -7.945 -14.719 1 87.88 46 ASP B N 1
ATOM 1540 C CA . ASP B 1 46 ? 13.789 -9.07 -13.883 1 87.88 46 ASP B CA 1
ATOM 1541 C C . ASP B 1 46 ? 13.109 -9.031 -12.523 1 87.88 46 ASP B C 1
ATOM 1543 O O . ASP B 1 46 ? 12.938 -7.965 -11.93 1 87.88 46 ASP B O 1
ATOM 1547 N N . MET B 1 47 ? 12.672 -10.234 -12.164 1 83.94 47 MET B N 1
ATOM 1548 C CA . MET B 1 47 ? 12.031 -10.32 -10.852 1 83.94 47 MET B CA 1
ATOM 1549 C C . MET B 1 47 ? 12.188 -11.719 -10.266 1 83.94 47 MET B C 1
ATOM 1551 O O . MET B 1 47 ? 12.359 -12.695 -11 1 83.94 47 MET B O 1
ATOM 1555 N N . THR B 1 48 ? 12.164 -11.734 -8.93 1 84 48 THR B N 1
ATOM 1556 C CA . THR B 1 48 ? 12.055 -13.023 -8.258 1 84 48 THR B CA 1
ATOM 1557 C C . THR B 1 48 ? 10.594 -13.406 -8.047 1 84 48 THR B C 1
ATOM 1559 O O . THR B 1 48 ? 9.719 -12.539 -8.023 1 84 48 THR B O 1
ATOM 1562 N N . PRO B 1 49 ? 10.312 -14.664 -7.969 1 86.62 49 PRO B N 1
ATOM 1563 C CA . PRO B 1 49 ? 8.93 -15.117 -7.82 1 86.62 49 PRO B CA 1
ATOM 1564 C C . PRO B 1 49 ? 8.234 -14.492 -6.617 1 86.62 49 PRO B C 1
ATOM 1566 O O . PRO B 1 49 ? 7.016 -14.281 -6.641 1 86.62 49 PRO B O 1
ATOM 1569 N N . TYR B 1 50 ? 8.945 -14.18 -5.59 1 86.19 50 TYR B N 1
ATOM 1570 C CA . TYR B 1 50 ? 8.336 -13.688 -4.359 1 86.19 50 TYR B CA 1
ATOM 1571 C C . TYR B 1 50 ? 7.844 -12.25 -4.527 1 86.19 50 TYR B C 1
ATOM 1573 O O . TYR B 1 50 ? 7.086 -11.742 -3.697 1 86.19 50 TYR B O 1
ATOM 1581 N N . GLN B 1 51 ? 8.281 -11.625 -5.617 1 88.94 51 GLN B N 1
ATOM 1582 C CA . GLN B 1 51 ? 7.859 -10.25 -5.871 1 88.94 51 GLN B CA 1
ATOM 1583 C C . GLN B 1 51 ? 6.555 -10.211 -6.66 1 88.94 51 GLN B C 1
ATOM 1585 O O . GLN B 1 51 ? 5.969 -9.141 -6.848 1 88.94 51 GLN B O 1
ATOM 1590 N N . ALA B 1 52 ? 6.176 -11.375 -7.109 1 95 52 ALA B N 1
ATOM 1591 C CA . ALA B 1 52 ? 4.957 -11.445 -7.91 1 95 52 ALA B CA 1
ATOM 1592 C C . ALA B 1 52 ? 3.742 -11.016 -7.094 1 95 52 ALA B C 1
ATOM 1594 O O . ALA B 1 52 ? 3.721 -11.164 -5.871 1 95 52 ALA B O 1
ATOM 1595 N N . PHE B 1 53 ? 2.801 -10.453 -7.801 1 97.06 53 PHE B N 1
ATOM 1596 C CA . PHE B 1 53 ? 1.558 -10.086 -7.129 1 97.06 53 PHE B CA 1
ATOM 1597 C C . PHE B 1 53 ? 0.784 -11.336 -6.711 1 97.06 53 PHE B C 1
ATOM 1599 O O . PHE B 1 53 ? 0.572 -12.242 -7.52 1 97.06 53 PHE B O 1
ATOM 1606 N N . ALA B 1 54 ? 0.33 -11.336 -5.477 1 97.81 54 ALA B N 1
ATOM 1607 C CA . ALA B 1 54 ? -0.443 -12.438 -4.91 1 97.81 54 ALA B CA 1
ATOM 1608 C C . ALA B 1 54 ? -1.937 -12.125 -4.926 1 97.81 54 ALA B C 1
ATOM 1610 O O . ALA B 1 54 ? -2.359 -11.062 -4.461 1 97.81 54 ALA B O 1
ATOM 1611 N N . ILE B 1 55 ? -2.662 -13.023 -5.477 1 98.44 55 ILE B N 1
ATOM 1612 C CA . ILE B 1 55 ? -4.105 -12.82 -5.543 1 98.44 55 ILE B CA 1
ATOM 1613 C C . ILE B 1 55 ? -4.82 -13.953 -4.812 1 98.44 55 ILE B C 1
ATOM 1615 O O . ILE B 1 55 ? -4.582 -15.133 -5.094 1 98.44 55 ILE B O 1
ATOM 1619 N N . GLY B 1 56 ? -5.707 -13.633 -3.906 1 98.06 56 GLY B N 1
ATOM 1620 C CA . GLY B 1 56 ? -6.469 -14.539 -3.062 1 98.06 56 GLY B CA 1
ATOM 1621 C C . GLY B 1 56 ? -6.371 -14.203 -1.586 1 98.06 56 GLY B C 1
ATOM 1622 O O . GLY B 1 56 ? -5.344 -13.703 -1.123 1 98.06 56 GLY B O 1
ATOM 1623 N N . GLY B 1 57 ? -7.402 -14.469 -0.918 1 97.06 57 GLY B N 1
ATOM 1624 C CA . GLY B 1 57 ? -7.402 -14.234 0.517 1 97.06 57 GLY B CA 1
ATOM 1625 C C . GLY B 1 57 ? -8.18 -12.992 0.919 1 97.06 57 GLY B C 1
ATOM 1626 O O . GLY B 1 57 ? -8.805 -12.344 0.077 1 97.06 57 GLY B O 1
ATOM 1627 N N . LEU B 1 58 ? -8.07 -12.633 2.146 1 93.5 58 LEU B N 1
ATOM 1628 C CA . LEU B 1 58 ? -8.859 -11.578 2.766 1 93.5 58 LEU B CA 1
ATOM 1629 C C . LEU B 1 58 ? -8.578 -10.227 2.107 1 93.5 58 LEU B C 1
ATOM 1631 O O . LEU B 1 58 ? -9.469 -9.383 2.002 1 93.5 58 LEU B O 1
ATOM 1635 N N . GLY B 1 59 ? -7.414 -10.008 1.6 1 93.25 59 GLY B N 1
ATOM 1636 C CA . GLY B 1 59 ? -7.008 -8.711 1.082 1 93.25 59 GLY B CA 1
ATOM 1637 C C . GLY B 1 59 ? -7.207 -8.578 -0.416 1 93.25 59 GLY B C 1
ATOM 1638 O O . GLY B 1 59 ? -6.855 -7.555 -1.005 1 93.25 59 GLY B O 1
ATOM 1639 N N . SER B 1 60 ? -7.715 -9.555 -1.009 1 97.88 60 SER B N 1
ATOM 1640 C CA . SER B 1 60 ? -7.914 -9.531 -2.453 1 97.88 60 SER B CA 1
ATOM 1641 C C . SER B 1 60 ? -9.211 -10.227 -2.844 1 97.88 60 SER B C 1
ATOM 1643 O O . SER B 1 60 ? -10.289 -9.617 -2.797 1 97.88 60 SER B O 1
ATOM 1645 N N . VAL B 1 61 ? -9.172 -11.555 -2.988 1 98.62 61 VAL B N 1
ATOM 1646 C CA . VAL B 1 61 ? -10.391 -12.273 -3.322 1 98.62 61 VAL B CA 1
ATOM 1647 C C . VAL B 1 61 ? -10.75 -13.227 -2.184 1 98.62 61 VAL B C 1
ATOM 1649 O O . VAL B 1 61 ? -10.211 -14.328 -2.09 1 98.62 61 VAL B O 1
ATOM 1652 N N . ARG B 1 62 ? -11.688 -12.859 -1.466 1 98.06 62 ARG B N 1
ATOM 1653 C CA . ARG B 1 62 ? -12.102 -13.68 -0.333 1 98.06 62 ARG B CA 1
ATOM 1654 C C . ARG B 1 62 ? -12.734 -14.984 -0.806 1 98.06 62 ARG B C 1
ATOM 1656 O O . ARG B 1 62 ? -13.234 -15.07 -1.93 1 98.06 62 ARG B O 1
ATOM 1663 N N . GLY B 1 63 ? -12.688 -15.984 0.131 1 98.38 63 GLY B N 1
ATOM 1664 C CA . GLY B 1 63 ? -13.133 -17.328 -0.236 1 98.38 63 GLY B CA 1
ATOM 1665 C C . GLY B 1 63 ? -12.008 -18.203 -0.76 1 98.38 63 GLY B C 1
ATOM 1666 O O . GLY B 1 63 ? -12.125 -19.422 -0.76 1 98.38 63 GLY B O 1
ATOM 1667 N N . TYR B 1 64 ? -11.062 -17.578 -1.286 1 98.19 64 TYR B N 1
ATOM 1668 C CA . TYR B 1 64 ? -9.859 -18.312 -1.675 1 98.19 64 TYR B CA 1
ATOM 1669 C C . TYR B 1 64 ? -8.789 -18.203 -0.595 1 98.19 64 TYR B C 1
ATOM 1671 O O . TYR B 1 64 ? -8.734 -17.219 0.141 1 98.19 64 TYR B O 1
ATOM 1679 N N . GLY B 1 65 ? -7.953 -19.203 -0.574 1 96.75 65 GLY B N 1
ATOM 1680 C CA . GLY B 1 65 ? -6.754 -19.078 0.238 1 96.75 65 GLY B CA 1
ATOM 1681 C C . GLY B 1 65 ? -5.797 -18.016 -0.274 1 96.75 65 GLY B C 1
ATOM 1682 O O . GLY B 1 65 ? -5.93 -17.547 -1.407 1 96.75 65 GLY B O 1
ATOM 1683 N N . GLU B 1 66 ? -4.852 -17.656 0.581 1 96.31 66 GLU B N 1
ATOM 1684 C CA . GLU B 1 66 ? -3.82 -16.719 0.156 1 96.31 66 GLU B CA 1
ATOM 1685 C C . GLU B 1 66 ? -3.096 -17.203 -1.091 1 96.31 66 GLU B C 1
ATOM 1687 O O . GLU B 1 66 ? -2.684 -18.375 -1.153 1 96.31 66 GLU B O 1
ATOM 1692 N N . VAL B 1 67 ? -3 -16.344 -2.137 1 96.81 67 VAL B N 1
ATOM 1693 C CA . VAL B 1 67 ? -2.268 -16.562 -3.381 1 96.81 67 VAL B CA 1
ATOM 1694 C C . VAL B 1 67 ? -2.938 -17.672 -4.195 1 96.81 67 VAL B C 1
ATOM 1696 O O . VAL B 1 67 ? -2.432 -18.062 -5.242 1 96.81 67 VAL B O 1
ATOM 1699 N N . ALA B 1 68 ? -4.086 -18.125 -3.768 1 97.69 68 ALA B N 1
ATOM 1700 C CA . ALA B 1 68 ? -4.676 -19.312 -4.367 1 97.69 68 ALA B CA 1
ATOM 1701 C C . ALA B 1 68 ? -5.289 -19 -5.727 1 97.69 68 ALA B C 1
ATOM 1703 O O . ALA B 1 68 ? -5.465 -19.891 -6.559 1 97.69 68 ALA B O 1
ATOM 1704 N N . VAL B 1 69 ? -5.605 -17.781 -6.016 1 98.19 69 VAL B N 1
ATOM 1705 C CA . VAL B 1 69 ? -6.152 -17.406 -7.32 1 98.19 69 VAL B CA 1
ATOM 1706 C C . VAL B 1 69 ? -5.027 -17.328 -8.352 1 98.19 69 VAL B C 1
ATOM 1708 O O . VAL B 1 69 ? -5.172 -17.828 -9.469 1 98.19 69 VAL B O 1
ATOM 1711 N N . GLY B 1 70 ? -3.982 -16.609 -7.875 1 97.44 70 GLY B N 1
ATOM 1712 C CA . GLY B 1 70 ? -2.877 -16.484 -8.812 1 97.44 70 GLY B CA 1
ATOM 1713 C C . GLY B 1 70 ? -1.697 -15.719 -8.234 1 97.44 70 GLY B C 1
ATOM 1714 O O . GLY B 1 70 ? -1.812 -15.094 -7.18 1 97.44 70 GLY B O 1
ATOM 1715 N N . SER B 1 71 ? -0.592 -15.859 -8.914 1 97.06 71 SER B N 1
ATOM 1716 C CA . SER B 1 71 ? 0.647 -15.117 -8.719 1 97.06 71 SER B CA 1
ATOM 1717 C C . SER B 1 71 ? 1.227 -14.641 -10.047 1 97.06 71 SER B C 1
ATOM 1719 O O . SER B 1 71 ? 1.611 -15.453 -10.883 1 97.06 71 SER B O 1
ATOM 1721 N N . GLY B 1 72 ? 1.22 -13.32 -10.211 1 97.19 72 GLY B N 1
ATOM 1722 C CA . GLY B 1 72 ? 1.582 -12.859 -11.547 1 97.19 72 GLY B CA 1
ATOM 1723 C C . GLY B 1 72 ? 2.375 -11.57 -11.539 1 97.19 72 GLY B C 1
ATOM 1724 O O . GLY B 1 72 ? 2.537 -10.945 -10.484 1 97.19 72 GLY B O 1
ATOM 1725 N N . ARG B 1 73 ? 2.883 -11.203 -12.742 1 97.19 73 ARG B N 1
ATOM 1726 C CA . ARG B 1 73 ? 3.564 -9.93 -12.938 1 97.19 73 ARG B CA 1
ATOM 1727 C C . ARG B 1 73 ? 2.57 -8.773 -12.953 1 97.19 73 ARG B C 1
ATOM 1729 O O . ARG B 1 73 ? 2.955 -7.613 -12.797 1 97.19 73 ARG B O 1
ATOM 1736 N N . SER B 1 74 ? 1.371 -9.195 -13.172 1 98.44 74 SER B N 1
ATOM 1737 C CA . SER B 1 74 ? 0.289 -8.219 -13.172 1 98.44 74 SER B CA 1
ATOM 1738 C C . SER B 1 74 ? -0.894 -8.711 -12.344 1 98.44 74 SER B C 1
ATOM 1740 O O . SER B 1 74 ? -1.055 -9.914 -12.125 1 98.44 74 SER B O 1
ATOM 1742 N N . CYS B 1 75 ? -1.643 -7.785 -11.898 1 98.69 75 CYS B N 1
ATOM 1743 C CA . CYS B 1 75 ? -2.873 -8.125 -11.195 1 98.69 75 CYS B CA 1
ATOM 1744 C C . CYS B 1 75 ? -3.928 -7.039 -11.383 1 98.69 75 CYS B C 1
ATOM 1746 O O . CYS B 1 75 ? -3.592 -5.871 -11.594 1 98.69 75 CYS B O 1
ATOM 1748 N N . LEU B 1 76 ? -5.125 -7.418 -11.406 1 98.88 76 LEU B N 1
ATOM 1749 C CA . LEU B 1 76 ? -6.305 -6.566 -11.273 1 98.88 76 LEU B CA 1
ATOM 1750 C C . LEU B 1 76 ? -7.301 -7.172 -10.289 1 98.88 76 LEU B C 1
ATOM 1752 O O . LEU B 1 76 ? -7.719 -8.32 -10.445 1 98.88 76 LEU B O 1
ATOM 1756 N N . VAL B 1 77 ? -7.621 -6.418 -9.211 1 98.88 77 VAL B N 1
ATOM 1757 C CA . VAL B 1 77 ? -8.539 -6.879 -8.172 1 98.88 77 VAL B CA 1
ATOM 1758 C C . VAL B 1 77 ? -9.641 -5.848 -7.957 1 98.88 77 VAL B C 1
ATOM 1760 O O . VAL B 1 77 ? -9.359 -4.664 -7.75 1 98.88 77 VAL B O 1
ATOM 1763 N N . ALA B 1 78 ? -10.844 -6.266 -8.07 1 98.88 78 ALA B N 1
ATOM 1764 C CA . ALA B 1 78 ? -12.008 -5.414 -7.805 1 98.88 78 ALA B CA 1
ATOM 1765 C C . ALA B 1 78 ? -12.773 -5.898 -6.578 1 98.88 78 ALA B C 1
ATOM 1767 O O . ALA B 1 78 ? -13.125 -7.074 -6.48 1 98.88 78 ALA B O 1
ATOM 1768 N N . ASN B 1 79 ? -12.977 -5.027 -5.629 1 98.62 79 ASN B N 1
ATOM 1769 C CA . ASN B 1 79 ? -13.766 -5.309 -4.434 1 98.62 79 ASN B CA 1
ATOM 1770 C C . ASN B 1 79 ? -14.969 -4.375 -4.324 1 98.62 79 ASN B C 1
ATOM 1772 O O . ASN B 1 79 ? -14.82 -3.154 -4.398 1 98.62 79 ASN B O 1
ATOM 1776 N N . THR B 1 80 ? -16.078 -4.973 -4.199 1 97.94 80 THR B N 1
ATOM 1777 C CA . THR B 1 80 ? -17.281 -4.199 -3.967 1 97.94 80 THR B CA 1
ATOM 1778 C C . THR B 1 80 ? -17.984 -4.652 -2.688 1 97.94 80 THR B C 1
ATOM 1780 O O . THR B 1 80 ? -18.078 -5.852 -2.416 1 97.94 80 THR B O 1
ATOM 1783 N N . GLU B 1 81 ? -18.422 -3.664 -1.933 1 96.12 81 GLU B N 1
ATOM 1784 C CA . GLU B 1 81 ? -19.141 -3.951 -0.691 1 96.12 81 GLU B CA 1
ATOM 1785 C C . GLU B 1 81 ? -20.344 -3.027 -0.519 1 96.12 81 GLU B C 1
ATOM 1787 O O . GLU B 1 81 ? -20.297 -1.857 -0.905 1 96.12 81 GLU B O 1
ATOM 1792 N N . LEU B 1 82 ? -21.406 -3.572 -0.039 1 95.5 82 LEU B N 1
ATOM 1793 C CA . LEU B 1 82 ? -22.578 -2.818 0.411 1 95.5 82 LEU B CA 1
ATOM 1794 C C . LEU B 1 82 ? -22.828 -3.053 1.896 1 95.5 82 LEU B C 1
ATOM 1796 O O . LEU B 1 82 ? -23.281 -4.133 2.289 1 95.5 82 LEU B O 1
ATOM 1800 N N . ALA B 1 83 ? -22.609 -1.947 2.678 1 92.44 83 ALA B N 1
ATOM 1801 C CA . ALA B 1 83 ? -22.844 -2.025 4.117 1 92.44 83 ALA B CA 1
ATOM 1802 C C . ALA B 1 83 ? -24.172 -1.377 4.496 1 92.44 83 ALA B C 1
ATOM 1804 O O . ALA B 1 83 ? -24.609 -0.429 3.844 1 92.44 83 ALA B O 1
ATOM 1805 N N . ASN B 1 84 ? -24.781 -1.965 5.41 1 90.25 84 ASN B N 1
ATOM 1806 C CA . ASN B 1 84 ? -26 -1.411 5.969 1 90.25 84 ASN B CA 1
ATOM 1807 C C . ASN B 1 84 ? -25.844 -1.077 7.449 1 90.25 84 ASN B C 1
ATOM 1809 O O . ASN B 1 84 ? -25.688 -1.975 8.281 1 90.25 84 ASN B O 1
ATOM 1813 N N . LYS B 1 85 ? -25.953 0.211 7.758 1 81.38 85 LYS B N 1
ATOM 1814 C CA . LYS B 1 85 ? -25.703 0.689 9.117 1 81.38 85 LYS B CA 1
ATOM 1815 C C . LYS B 1 85 ? -26.781 0.197 10.078 1 81.38 85 LYS B C 1
ATOM 1817 O O . LYS B 1 85 ? -26.531 0.008 11.266 1 81.38 85 LYS B O 1
ATOM 1822 N N . MET B 1 86 ? -27.875 -0.086 9.57 1 83.5 86 MET B N 1
ATOM 1823 C CA . MET B 1 86 ? -28.984 -0.504 10.422 1 83.5 86 MET B CA 1
ATOM 1824 C C . MET B 1 86 ? -28.797 -1.938 10.906 1 83.5 86 MET B C 1
ATOM 1826 O O . MET B 1 86 ? -29.141 -2.27 12.039 1 83.5 86 MET B O 1
ATOM 1830 N N . THR B 1 87 ? -28.266 -2.703 10.102 1 83.62 87 THR B N 1
ATOM 1831 C CA . THR B 1 87 ? -28.156 -4.117 10.438 1 83.62 87 THR B CA 1
ATOM 1832 C C . THR B 1 87 ? -26.703 -4.473 10.773 1 83.62 87 THR B C 1
ATOM 1834 O O . THR B 1 87 ? -26.422 -5.602 11.188 1 83.62 87 THR B O 1
ATOM 1837 N N . GLU B 1 88 ? -25.797 -3.619 10.656 1 86.94 88 GLU B N 1
ATOM 1838 C CA . GLU B 1 88 ? -24.359 -3.871 10.82 1 86.94 88 GLU B CA 1
ATOM 1839 C C . GLU B 1 88 ? -23.891 -4.965 9.875 1 86.94 88 GLU B C 1
ATOM 1841 O O . GLU B 1 88 ? -22.859 -5.602 10.117 1 86.94 88 GLU B O 1
ATOM 1846 N N . GLY B 1 89 ? -24.719 -5.207 8.898 1 93.69 89 GLY B N 1
ATOM 1847 C CA . GLY B 1 89 ? -24.406 -6.227 7.91 1 93.69 89 GLY B CA 1
ATOM 1848 C C . GLY B 1 89 ? -23.781 -5.664 6.645 1 93.69 89 GLY B C 1
ATOM 1849 O O . GLY B 1 89 ? -23.922 -4.473 6.359 1 93.69 89 GLY B O 1
ATOM 1850 N N . THR B 1 90 ? -22.969 -6.539 6 1 94.81 90 THR B N 1
ATOM 1851 C CA . THR B 1 90 ? -22.359 -6.188 4.719 1 94.81 90 THR B CA 1
ATOM 1852 C C . THR B 1 90 ? -22.469 -7.352 3.736 1 94.81 90 THR B C 1
ATOM 1854 O O . THR B 1 90 ? -22.453 -8.516 4.145 1 94.81 90 THR B O 1
ATOM 1857 N N . ILE B 1 91 ? -22.703 -7.074 2.467 1 97.44 91 ILE B N 1
ATOM 1858 C CA . ILE B 1 91 ? -22.516 -8.047 1.396 1 97.44 91 ILE B CA 1
ATOM 1859 C C . ILE B 1 91 ? -21.391 -7.586 0.466 1 97.44 91 ILE B C 1
ATOM 1861 O O . ILE B 1 91 ? -21.156 -6.387 0.316 1 97.44 91 ILE B O 1
ATOM 1865 N N . PHE B 1 92 ? -20.641 -8.594 -0.045 1 97.88 92 PHE B N 1
ATOM 1866 C CA . PHE B 1 92 ? -19.516 -8.172 -0.873 1 97.88 92 PHE B CA 1
ATOM 1867 C C . PHE B 1 92 ? -19.328 -9.117 -2.049 1 97.88 92 PHE B C 1
ATOM 1869 O O . PHE B 1 92 ? -19.828 -10.242 -2.035 1 97.88 92 PHE B O 1
ATOM 1876 N N . LEU B 1 93 ? -18.719 -8.594 -3.055 1 98.75 93 LEU B N 1
ATOM 1877 C CA . LEU B 1 93 ? -18.25 -9.312 -4.238 1 98.75 93 LEU B CA 1
ATOM 1878 C C . LEU B 1 93 ? -16.812 -8.914 -4.574 1 98.75 93 LEU B C 1
ATOM 1880 O O . LEU B 1 93 ? -16.5 -7.734 -4.727 1 98.75 93 LEU B O 1
ATOM 1884 N N . ASP B 1 94 ? -15.93 -9.938 -4.605 1 98.75 94 ASP B N 1
ATOM 1885 C CA . ASP B 1 94 ? -14.523 -9.766 -4.961 1 98.75 94 ASP B CA 1
ATOM 1886 C C . ASP B 1 94 ? -14.195 -10.492 -6.262 1 98.75 94 ASP B C 1
ATOM 1888 O O . ASP B 1 94 ? -14.664 -11.609 -6.496 1 98.75 94 ASP B O 1
ATOM 1892 N N . CYS B 1 95 ? -13.438 -9.812 -7.141 1 98.88 95 CYS B N 1
ATOM 1893 C CA . CYS B 1 95 ? -12.914 -10.398 -8.367 1 98.88 95 CYS B CA 1
ATOM 1894 C C . CYS B 1 95 ? -11.43 -10.102 -8.531 1 98.88 95 CYS B C 1
ATOM 1896 O O . CYS B 1 95 ? -10.969 -9.016 -8.18 1 98.88 95 CYS B O 1
ATOM 1898 N N . GLY B 1 96 ? -10.656 -11.102 -9.055 1 98.81 96 GLY B N 1
ATOM 1899 C CA . GLY B 1 96 ? -9.234 -10.898 -9.266 1 98.81 96 GLY B CA 1
ATOM 1900 C C . GLY B 1 96 ? -8.68 -11.703 -10.43 1 98.81 96 GLY B C 1
ATOM 1901 O O . GLY B 1 96 ? -9.188 -12.781 -10.742 1 98.81 96 GLY B O 1
ATOM 1902 N N . THR B 1 97 ? -7.695 -11.164 -11.102 1 98.81 97 THR B N 1
ATOM 1903 C CA . THR B 1 97 ? -7.027 -11.844 -12.203 1 98.81 97 THR B CA 1
ATOM 1904 C C . THR B 1 97 ? -5.551 -11.453 -12.266 1 98.81 97 THR B C 1
ATOM 1906 O O . THR B 1 97 ? -5.191 -10.312 -11.961 1 98.81 97 THR B O 1
ATOM 1909 N N . ASP B 1 98 ? -4.762 -12.398 -12.641 1 98.56 98 ASP B N 1
ATOM 1910 C CA . ASP B 1 98 ? -3.355 -12.102 -12.883 1 98.56 98 ASP B CA 1
ATOM 1911 C C . ASP B 1 98 ? -3.115 -11.727 -14.344 1 98.56 98 ASP B C 1
ATOM 1913 O O . ASP B 1 98 ? -1.97 -11.562 -14.773 1 98.56 98 ASP B O 1
ATOM 1917 N N . LEU B 1 99 ? -4.184 -11.703 -15.117 1 98.38 99 LEU B N 1
ATOM 1918 C CA . LEU B 1 99 ? -4.188 -11.297 -16.516 1 98.38 99 LEU B CA 1
ATOM 1919 C C . LEU B 1 99 ? -3.283 -12.195 -17.359 1 98.38 99 LEU B C 1
ATOM 1921 O O . LEU B 1 99 ? -2.643 -11.734 -18.297 1 98.38 99 LEU B O 1
ATOM 1925 N N . GLY B 1 100 ? -3.209 -13.391 -16.938 1 97.06 100 GLY B N 1
ATOM 1926 C CA . GLY B 1 100 ? -2.428 -14.375 -17.656 1 97.06 100 GLY B CA 1
ATOM 1927 C C . GLY B 1 100 ? -0.931 -14.195 -17.5 1 97.06 100 GLY B C 1
ATOM 1928 O O . GLY B 1 100 ? -0.142 -14.789 -18.234 1 97.06 100 GLY B O 1
ATOM 1929 N N . SER B 1 101 ? -0.508 -13.414 -16.531 1 97.56 101 SER B N 1
ATOM 1930 C CA . SER B 1 101 ? 0.9 -13.039 -16.469 1 97.56 101 SER B CA 1
ATOM 1931 C C . SER B 1 101 ? 1.693 -14.023 -15.609 1 97.56 101 SER B C 1
ATOM 1933 O O . SER B 1 101 ? 2.92 -13.93 -15.523 1 97.56 101 SER B O 1
ATOM 1935 N N . SER B 1 102 ? 1.02 -14.93 -14.984 1 95.88 102 SER B N 1
ATOM 1936 C CA . SER B 1 102 ? 1.694 -15.914 -14.141 1 95.88 102 SER B CA 1
ATOM 1937 C C . SER B 1 102 ? 2.727 -16.703 -14.93 1 95.88 102 SER B C 1
ATOM 1939 O O . SER B 1 102 ? 3.756 -17.109 -14.391 1 95.88 102 SER B O 1
ATOM 1941 N N . ARG B 1 103 ? 2.453 -16.906 -16.172 1 94.69 103 ARG B N 1
ATOM 1942 C CA . ARG B 1 103 ? 3.344 -17.688 -17.031 1 94.69 103 ARG B CA 1
ATOM 1943 C C . ARG B 1 103 ? 4.684 -16.984 -17.219 1 94.69 103 ARG B C 1
ATOM 1945 O O . ARG B 1 103 ? 5.672 -17.625 -17.594 1 94.69 103 ARG B O 1
ATOM 1952 N N . LEU B 1 104 ? 4.742 -15.695 -16.953 1 94.38 104 LEU B N 1
ATOM 1953 C CA . LEU B 1 104 ? 5.949 -14.898 -17.141 1 94.38 104 LEU B CA 1
ATOM 1954 C C . LEU B 1 104 ? 6.727 -14.766 -15.844 1 94.38 104 LEU B C 1
ATOM 1956 O O . LEU B 1 104 ? 7.797 -14.156 -15.812 1 94.38 104 LEU B O 1
ATOM 1960 N N . VAL B 1 105 ? 6.18 -15.289 -14.812 1 94.12 105 VAL B N 1
ATOM 1961 C CA . VAL B 1 105 ? 6.895 -15.32 -13.539 1 94.12 105 VAL B CA 1
ATOM 1962 C C . VAL B 1 105 ? 7.883 -16.484 -13.523 1 94.12 105 VAL B C 1
ATOM 1964 O O . VAL B 1 105 ? 7.527 -17.609 -13.875 1 94.12 105 VAL B O 1
ATOM 1967 N N . PRO B 1 106 ? 9.094 -16.203 -13.172 1 91.12 106 PRO B N 1
ATOM 1968 C CA . PRO B 1 106 ? 10.055 -17.312 -13.125 1 91.12 106 PRO B CA 1
ATOM 1969 C C . PRO B 1 106 ? 9.531 -18.516 -12.359 1 91.12 106 PRO B C 1
ATOM 1971 O O . PRO B 1 106 ? 8.992 -18.359 -11.258 1 91.12 106 PRO B O 1
ATOM 1974 N N . GLY B 1 107 ? 9.594 -19.594 -12.93 1 90.38 107 GLY B N 1
ATOM 1975 C CA . GLY B 1 107 ? 9.148 -20.844 -12.336 1 90.38 107 GLY B CA 1
ATOM 1976 C C . GLY B 1 107 ? 7.684 -21.141 -12.586 1 90.38 107 GLY B C 1
ATOM 1977 O O . GLY B 1 107 ? 7.211 -22.234 -12.289 1 90.38 107 GLY B O 1
ATOM 1978 N N . ASN B 1 108 ? 6.965 -20.172 -13.078 1 90.56 108 ASN B N 1
ATOM 1979 C CA . ASN B 1 108 ? 5.555 -20.297 -13.414 1 90.56 108 ASN B CA 1
ATOM 1980 C C . ASN B 1 108 ? 4.762 -20.938 -12.273 1 90.56 108 ASN B C 1
ATOM 1982 O O . ASN B 1 108 ? 4.145 -21.984 -12.453 1 90.56 108 ASN B O 1
ATOM 1986 N N . PRO B 1 109 ? 4.762 -20.375 -11.156 1 85.88 109 PRO B N 1
ATOM 1987 C CA . PRO B 1 109 ? 4.203 -20.984 -9.945 1 85.88 109 PRO B CA 1
ATOM 1988 C C . PRO B 1 109 ? 2.717 -21.312 -10.086 1 85.88 109 PRO B C 1
ATOM 1990 O O . PRO B 1 109 ? 2.246 -22.312 -9.539 1 85.88 109 PRO B O 1
ATOM 1993 N N . SER B 1 110 ? 1.953 -20.578 -10.812 1 89.69 110 SER B N 1
ATOM 1994 C CA . SER B 1 110 ? 0.512 -20.797 -10.898 1 89.69 110 SER B CA 1
ATOM 1995 C C . SER B 1 110 ? 0.186 -22.078 -11.656 1 89.69 110 SER B C 1
ATOM 1997 O O . SER B 1 110 ? -0.724 -22.812 -11.266 1 89.69 110 SER B O 1
ATOM 1999 N N . LEU B 1 111 ? 0.884 -22.266 -12.742 1 85.88 111 LEU B N 1
ATOM 2000 C CA . LEU B 1 111 ? 0.677 -23.516 -13.477 1 85.88 111 LEU B CA 1
ATOM 2001 C C . LEU B 1 111 ? 1.06 -24.719 -12.617 1 85.88 111 LEU B C 1
ATOM 2003 O O . LEU B 1 111 ? 0.313 -25.688 -12.547 1 85.88 111 LEU B O 1
ATOM 2007 N N . ARG B 1 112 ? 2.145 -24.578 -11.93 1 87.81 112 ARG B N 1
ATOM 2008 C CA . ARG B 1 112 ? 2.654 -25.688 -11.125 1 87.81 112 ARG B CA 1
ATOM 2009 C C . ARG B 1 112 ? 1.709 -26.016 -9.969 1 87.81 112 ARG B C 1
ATOM 2011 O O . ARG B 1 112 ? 1.588 -27.172 -9.562 1 87.81 112 ARG B O 1
ATOM 2018 N N . GLN B 1 113 ? 1.009 -25.047 -9.531 1 92.38 113 GLN B N 1
ATOM 2019 C CA . GLN B 1 113 ? 0.156 -25.234 -8.367 1 92.38 113 GLN B CA 1
ATOM 2020 C C . GLN B 1 113 ? -1.316 -25.281 -8.758 1 92.38 113 GLN B C 1
ATOM 2022 O O . GLN B 1 113 ? -2.195 -25.344 -7.898 1 92.38 113 GLN B O 1
ATOM 2027 N N . GLY B 1 114 ? -1.646 -25.203 -10.023 1 94.06 114 GLY B N 1
ATOM 2028 C CA . GLY B 1 114 ? -3 -25.328 -10.547 1 94.06 114 GLY B CA 1
ATOM 2029 C C . GLY B 1 114 ? -3.889 -24.156 -10.18 1 94.06 114 GLY B C 1
ATOM 2030 O O . GLY B 1 114 ? -5.07 -24.328 -9.875 1 94.06 114 GLY B O 1
ATOM 2031 N N . LYS B 1 115 ? -3.305 -23.016 -10.109 1 96.31 115 LYS B N 1
ATOM 2032 C CA . LYS B 1 115 ? -4.082 -21.812 -9.797 1 96.31 115 LYS B CA 1
ATOM 2033 C C . LYS B 1 115 ? -4.832 -21.312 -11.031 1 96.31 115 LYS B C 1
ATOM 2035 O O . LYS B 1 115 ? -4.273 -21.281 -12.133 1 96.31 115 LYS B O 1
ATOM 2040 N N . PRO B 1 116 ? -6.043 -20.859 -10.93 1 97.06 116 PRO B N 1
ATOM 2041 C CA . PRO B 1 116 ? -6.879 -20.547 -12.094 1 97.06 116 PRO B CA 1
ATOM 2042 C C . PRO B 1 116 ? -6.48 -19.25 -12.781 1 97.06 116 PRO B C 1
ATOM 2044 O O . PRO B 1 116 ? -6.777 -19.047 -13.969 1 97.06 116 PRO B O 1
ATOM 2047 N N . GLY B 1 117 ? -5.859 -18.297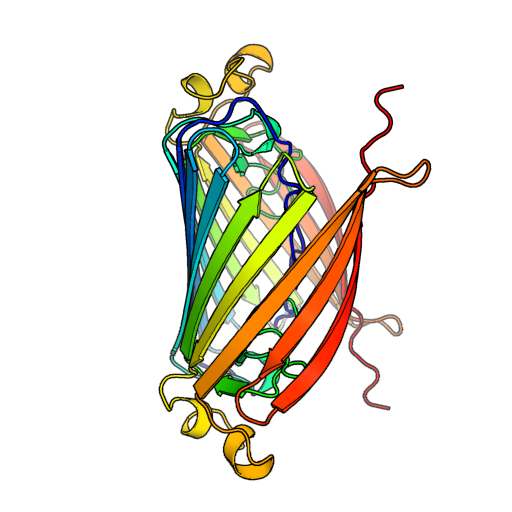 -12.141 1 97.75 117 GLY B N 1
ATOM 2048 C CA . GLY B 1 117 ? -5.461 -17.031 -12.727 1 97.75 117 GLY B CA 1
ATOM 2049 C C . GLY B 1 117 ? -6.578 -16 -12.734 1 97.75 117 GLY B C 1
ATOM 2050 O O . GLY B 1 117 ? -6.336 -14.812 -12.992 1 97.75 117 GLY B O 1
ATOM 2051 N N . PHE B 1 118 ? -7.719 -16.453 -12.547 1 98.19 118 PHE B N 1
ATOM 2052 C CA . PHE B 1 118 ? -8.914 -15.641 -12.359 1 98.19 118 PHE B CA 1
ATOM 2053 C C . PHE B 1 118 ? -9.828 -16.25 -11.305 1 98.19 118 PHE B C 1
ATOM 2055 O O . PHE B 1 118 ? -9.977 -17.484 -11.242 1 98.19 118 PHE B O 1
ATOM 2062 N N . GLY B 1 119 ? -10.438 -15.344 -10.422 1 98.56 119 GLY B N 1
ATOM 2063 C CA . GLY B 1 119 ? -11.367 -15.844 -9.422 1 98.56 119 GLY B CA 1
ATOM 2064 C C . GLY B 1 119 ? -12.32 -14.773 -8.906 1 98.56 119 GLY B C 1
ATOM 2065 O O . GLY B 1 119 ? -12.055 -13.578 -9.055 1 98.56 119 GLY B O 1
ATOM 2066 N N . TYR B 1 120 ? -13.391 -15.258 -8.43 1 98.75 120 TYR B N 1
ATOM 2067 C CA . TYR B 1 120 ? -14.312 -14.359 -7.75 1 98.75 120 TYR B CA 1
ATOM 2068 C C . TYR B 1 120 ? -14.828 -14.984 -6.457 1 98.75 120 TYR B C 1
ATOM 2070 O O . TYR B 1 120 ? -14.852 -16.203 -6.316 1 98.75 120 TYR B O 1
ATOM 2078 N N . GLY B 1 121 ? -15.117 -14.18 -5.484 1 98.62 121 GLY B N 1
ATOM 2079 C CA . GLY B 1 121 ? -15.719 -14.531 -4.215 1 98.62 121 GLY B CA 1
ATOM 2080 C C . GLY B 1 121 ? -16.812 -13.57 -3.783 1 98.62 121 GLY B C 1
ATOM 2081 O O . GLY B 1 121 ? -16.797 -12.398 -4.16 1 98.62 121 GLY B O 1
ATOM 2082 N N . PHE B 1 122 ? -17.766 -14.117 -3.152 1 98.56 122 PHE B N 1
ATOM 2083 C CA . PHE B 1 122 ? -18.828 -13.281 -2.596 1 98.56 122 PHE B CA 1
ATOM 2084 C C . PHE B 1 122 ? -19.219 -13.758 -1.198 1 98.56 122 PHE B C 1
ATOM 2086 O O . PHE B 1 122 ? -18.875 -14.875 -0.8 1 98.56 122 PHE B O 1
ATOM 2093 N N . GLY B 1 123 ? -19.828 -12.844 -0.421 1 98.25 123 GLY B N 1
ATOM 2094 C CA . GLY B 1 123 ? -20.172 -13.242 0.934 1 98.25 123 GLY B CA 1
ATOM 2095 C C . GLY B 1 123 ? -20.875 -12.156 1.72 1 98.25 123 GLY B C 1
ATOM 2096 O O . GLY B 1 123 ? -21.391 -11.195 1.139 1 98.25 123 GLY B O 1
ATOM 2097 N N . TYR B 1 124 ? -21.062 -12.484 2.93 1 97.31 124 TYR B N 1
ATOM 2098 C CA . TYR B 1 124 ? -21.672 -11.539 3.861 1 97.31 124 TYR B CA 1
ATOM 2099 C C . TYR B 1 124 ? -20.797 -11.359 5.102 1 97.31 124 TYR B C 1
ATOM 2101 O O . TYR B 1 124 ? -19.984 -12.227 5.426 1 97.31 124 TYR B O 1
ATOM 2109 N N . GLY B 1 125 ? -20.891 -10.188 5.684 1 95.12 125 GLY B N 1
ATOM 2110 C CA . GLY B 1 125 ? -20.141 -9.867 6.891 1 95.12 125 GLY B CA 1
ATOM 2111 C C . GLY B 1 125 ? -20.984 -9.18 7.949 1 95.12 125 GLY B C 1
ATOM 2112 O O . GLY B 1 125 ? -22 -8.57 7.637 1 95.12 125 GLY B O 1
ATOM 2113 N N . LEU B 1 126 ? -20.594 -9.391 9.148 1 93.75 126 LEU B N 1
ATOM 2114 C CA . LEU B 1 126 ? -21.203 -8.703 10.289 1 93.75 126 LEU B CA 1
ATOM 2115 C C . LEU B 1 126 ? -20.141 -7.969 11.102 1 93.75 126 LEU B C 1
ATOM 2117 O O . LEU B 1 126 ? -19.031 -8.477 11.281 1 93.75 126 LEU B O 1
ATOM 2121 N N . ARG B 1 127 ? -20.516 -6.812 11.555 1 87.44 127 ARG B N 1
ATOM 2122 C CA . ARG B 1 127 ? -19.656 -6.031 12.438 1 87.44 127 ARG B CA 1
ATOM 2123 C C . ARG B 1 127 ? -20.375 -5.711 13.75 1 87.44 127 ARG B C 1
ATOM 2125 O O . ARG B 1 127 ? -21.547 -5.355 13.75 1 87.44 127 ARG B O 1
ATOM 2132 N N . PHE B 1 128 ? -19.656 -5.969 14.789 1 85.38 128 PHE B N 1
ATOM 2133 C CA . PHE B 1 128 ? -20.25 -5.727 16.094 1 85.38 128 PHE B CA 1
ATOM 2134 C C . PHE B 1 128 ? -19.281 -4.969 17 1 85.38 128 PHE B C 1
ATOM 2136 O O . PHE B 1 128 ? -18.062 -5.203 16.953 1 85.38 128 PHE B O 1
ATOM 2143 N N . LYS B 1 129 ? -19.938 -4.059 17.719 1 82.25 129 LYS B N 1
ATOM 2144 C CA . LYS B 1 129 ? -19.156 -3.373 18.734 1 82.25 129 LYS B CA 1
ATOM 2145 C C . LYS B 1 129 ? -19.047 -4.219 20 1 82.25 129 LYS B C 1
ATOM 2147 O O . LYS B 1 129 ? -20.016 -4.84 20.438 1 82.25 129 LYS B O 1
ATOM 2152 N N . SER B 1 130 ? -17.797 -4.348 20.422 1 82.12 130 SER B N 1
ATOM 2153 C CA . SER B 1 130 ? -17.547 -5.047 21.688 1 82.12 130 SER B CA 1
ATOM 2154 C C . SER B 1 130 ? -16.641 -4.246 22.594 1 82.12 130 SER B C 1
ATOM 2156 O O . SER B 1 130 ? -16.031 -3.264 22.172 1 82.12 130 SER B O 1
ATOM 2158 N N . PRO B 1 131 ? -16.609 -4.582 23.891 1 81.94 131 PRO B N 1
ATOM 2159 C CA . PRO B 1 131 ? -15.672 -3.916 24.812 1 81.94 131 PRO B CA 1
ATOM 2160 C C . PRO B 1 131 ? -14.227 -3.975 24.328 1 81.94 131 PRO B C 1
ATOM 2162 O O . PRO B 1 131 ? -13.422 -3.109 24.688 1 81.94 131 PRO B O 1
ATOM 2165 N N . LEU B 1 132 ? -13.914 -4.957 23.578 1 80.5 132 LEU B N 1
ATOM 2166 C CA . LEU B 1 132 ? -12.539 -5.156 23.109 1 80.5 132 LEU B CA 1
ATOM 2167 C C . LEU B 1 132 ? -12.305 -4.426 21.797 1 80.5 132 LEU B C 1
ATOM 2169 O O . LEU B 1 132 ? -11.18 -4.398 21.281 1 80.5 132 LEU B O 1
ATOM 2173 N N . GLY B 1 133 ? -13.312 -3.822 21.234 1 81.25 133 GLY B N 1
ATOM 2174 C CA . GLY B 1 133 ? -13.211 -3.154 19.953 1 81.25 133 GLY B CA 1
ATOM 2175 C C . GLY B 1 133 ? -14.281 -3.598 18.953 1 81.25 133 GLY B C 1
ATOM 2176 O O . GLY B 1 133 ? -15.273 -4.215 19.344 1 81.25 133 GLY B O 1
ATOM 2177 N N . HIS B 1 134 ? -14.047 -3.186 17.688 1 83.94 134 HIS B N 1
ATOM 2178 C CA . HIS B 1 134 ? -14.961 -3.576 16.625 1 83.94 134 HIS B CA 1
ATOM 2179 C C . HIS B 1 134 ? -14.586 -4.938 16.047 1 83.94 134 HIS B C 1
ATOM 2181 O O . HIS B 1 134 ? -13.469 -5.129 15.562 1 83.94 134 HIS B O 1
ATOM 2187 N N . LEU B 1 135 ? -15.508 -5.879 16.266 1 87.75 135 LEU B N 1
ATOM 2188 C CA . LEU B 1 135 ? -15.312 -7.223 15.734 1 87.75 135 LEU B CA 1
ATOM 2189 C C . LEU B 1 135 ? -15.953 -7.359 14.352 1 87.75 135 LEU B C 1
ATOM 2191 O O . LEU B 1 135 ? -17 -6.77 14.094 1 87.75 135 LEU B O 1
ATOM 2195 N N . GLN B 1 136 ? -15.242 -8.109 13.57 1 91.12 136 GLN B N 1
ATOM 2196 C CA . GLN B 1 136 ? -15.75 -8.359 12.227 1 91.12 136 GLN B CA 1
ATOM 2197 C C . GLN B 1 136 ? -15.703 -9.844 11.891 1 91.12 136 GLN B C 1
ATOM 2199 O O . GLN B 1 136 ? -14.719 -10.523 12.188 1 91.12 136 GLN B O 1
ATOM 2204 N N . VAL B 1 137 ? -16.828 -10.367 11.383 1 93.56 137 VAL B N 1
ATOM 2205 C CA . VAL B 1 137 ? -16.906 -11.734 10.875 1 93.56 137 VAL B CA 1
ATOM 2206 C C . VAL B 1 137 ? -17.375 -11.719 9.43 1 93.56 137 VAL B C 1
ATOM 2208 O O . VAL B 1 137 ? -18.422 -11.125 9.117 1 93.56 137 VAL B O 1
ATOM 2211 N N . ASP B 1 138 ? -16.578 -12.359 8.586 1 95.69 138 ASP B N 1
ATOM 2212 C CA . ASP B 1 138 ? -16.953 -12.461 7.184 1 95.69 138 ASP B CA 1
ATOM 2213 C C . ASP B 1 138 ? -17.062 -13.922 6.75 1 95.69 138 ASP B C 1
ATOM 2215 O O . ASP B 1 138 ? -16.188 -14.734 7.078 1 95.69 138 ASP B O 1
ATOM 2219 N N . TYR B 1 139 ? -18.188 -14.195 6.07 1 97.94 139 TYR B N 1
ATOM 2220 C CA . TYR B 1 139 ? -18.391 -15.477 5.41 1 97.94 139 TYR B CA 1
ATOM 2221 C C . TYR B 1 139 ? -18.312 -15.328 3.895 1 97.94 139 TYR B C 1
ATOM 2223 O O . TYR B 1 139 ? -19.078 -14.562 3.301 1 97.94 139 TYR B O 1
ATOM 2231 N N . ALA B 1 140 ? -17.391 -16.062 3.33 1 98.62 140 ALA B N 1
ATOM 2232 C CA . ALA B 1 140 ? -17.172 -15.945 1.891 1 98.62 140 ALA B CA 1
ATOM 2233 C C . ALA B 1 140 ? -17.297 -17.297 1.199 1 98.62 140 ALA B C 1
ATOM 2235 O O . ALA B 1 140 ? -17.016 -18.344 1.797 1 98.62 140 ALA B O 1
ATOM 2236 N N . MET B 1 141 ? -17.734 -17.25 -0.077 1 98.56 141 MET B N 1
ATOM 2237 C CA . MET B 1 141 ? -17.781 -18.406 -0.955 1 98.56 141 MET B CA 1
ATOM 2238 C C . MET B 1 141 ? -17.125 -18.109 -2.299 1 98.56 141 MET B C 1
ATOM 2240 O O . MET B 1 141 ? -17.312 -17.016 -2.855 1 98.56 141 MET B O 1
ATOM 2244 N N . ASN B 1 142 ? -16.344 -19.109 -2.705 1 98.56 142 ASN B N 1
ATOM 2245 C CA . ASN B 1 142 ? -15.703 -18.891 -4.004 1 98.56 142 ASN B CA 1
ATOM 2246 C C . ASN B 1 142 ? -16.406 -19.672 -5.109 1 98.56 142 ASN B C 1
ATOM 2248 O O . ASN B 1 142 ? -17.484 -20.25 -4.883 1 98.56 142 ASN B O 1
ATOM 2252 N N . ALA B 1 143 ? -15.828 -19.609 -6.316 1 97.62 143 ALA B N 1
ATOM 2253 C CA . ALA B 1 143 ? -16.453 -20.203 -7.504 1 97.62 143 ALA B CA 1
ATOM 2254 C C . ALA B 1 143 ? -16.531 -21.719 -7.391 1 97.62 143 ALA B C 1
ATOM 2256 O O . ALA B 1 143 ? -17.281 -22.359 -8.133 1 97.62 143 ALA B O 1
ATOM 2257 N N . PHE B 1 144 ? -15.828 -22.281 -6.469 1 97.5 144 PHE B N 1
ATOM 2258 C CA . PHE B 1 144 ? -15.789 -23.734 -6.297 1 97.5 144 PHE B CA 1
ATOM 2259 C C . PHE B 1 144 ? -16.609 -24.156 -5.078 1 97.5 144 PHE B C 1
ATOM 2261 O O . PHE B 1 144 ? -16.391 -25.234 -4.527 1 97.5 144 PHE B O 1
ATOM 2268 N N . ASN B 1 145 ? -17.328 -23.297 -4.582 1 97.56 145 ASN B N 1
ATOM 2269 C CA . ASN B 1 145 ? -18.219 -23.531 -3.455 1 97.56 145 ASN B CA 1
ATOM 2270 C C . ASN B 1 145 ? -17.453 -23.781 -2.164 1 97.56 145 ASN B C 1
ATOM 2272 O O . ASN B 1 145 ? -17.906 -24.516 -1.292 1 97.56 145 ASN B O 1
ATOM 2276 N N . GLN B 1 146 ? -16.281 -23.359 -2.205 1 97.88 146 GLN B N 1
ATOM 2277 C CA . GLN B 1 146 ? -15.539 -23.406 -0.951 1 97.88 146 GLN B CA 1
ATOM 2278 C C . GLN B 1 146 ? -15.914 -22.234 -0.042 1 97.88 146 GLN B C 1
ATOM 2280 O O . GLN B 1 146 ? -15.969 -21.094 -0.489 1 97.88 146 GLN B O 1
ATOM 2285 N N . LYS B 1 147 ? -16.188 -22.625 1.199 1 97.69 147 LYS B N 1
ATOM 2286 C CA . LYS B 1 147 ? -16.609 -21.641 2.182 1 97.69 147 LYS B CA 1
ATOM 2287 C C . LYS B 1 147 ? -15.477 -21.297 3.141 1 97.69 147 LYS B C 1
ATOM 2289 O O . LYS B 1 147 ? -14.727 -22.172 3.568 1 97.69 147 LYS B O 1
ATOM 2294 N N . THR B 1 148 ? -15.281 -20.016 3.447 1 97.94 148 THR B N 1
ATOM 2295 C CA . THR B 1 148 ? -14.25 -19.562 4.371 1 97.94 148 THR B CA 1
ATOM 2296 C C . THR B 1 148 ? -14.805 -18.516 5.34 1 97.94 148 THR B C 1
ATOM 2298 O O . THR B 1 148 ? -15.555 -17.641 4.941 1 97.94 148 THR B O 1
ATOM 2301 N N . LEU B 1 149 ? -14.422 -18.656 6.586 1 97.19 149 LEU B N 1
ATOM 2302 C CA . LEU B 1 149 ? -14.797 -17.703 7.621 1 97.19 149 LEU B CA 1
ATOM 2303 C C . LEU B 1 149 ? -13.602 -16.844 8.023 1 97.19 149 LEU B C 1
ATOM 2305 O O . LEU B 1 149 ? -12.5 -17.359 8.219 1 97.19 149 LEU B O 1
ATOM 2309 N N . TYR B 1 150 ? -13.805 -15.609 8.07 1 94.81 150 TYR B N 1
ATOM 2310 C CA . TYR B 1 150 ? -12.781 -14.672 8.5 1 94.81 150 TYR B CA 1
ATOM 2311 C C . TYR B 1 150 ? -13.195 -13.961 9.789 1 94.81 150 TYR B C 1
ATOM 2313 O O . TYR B 1 150 ? -14.367 -13.633 9.969 1 94.81 150 TYR B O 1
ATOM 2321 N N . PHE B 1 151 ? -12.172 -13.766 10.531 1 92.56 151 PHE B N 1
ATOM 2322 C CA . PHE B 1 151 ? -12.375 -13.016 11.766 1 92.56 151 PHE B CA 1
ATOM 2323 C C . PHE B 1 151 ? -11.391 -11.852 11.852 1 92.56 151 PHE B C 1
ATOM 2325 O O . PHE B 1 151 ? -10.219 -12 11.5 1 92.56 151 PHE B O 1
ATOM 2332 N N . GLY B 1 152 ? -11.984 -10.695 12.258 1 87.88 152 GLY B N 1
ATOM 2333 C CA . GLY B 1 152 ? -11.133 -9.539 12.453 1 87.88 152 GLY B CA 1
ATOM 2334 C C . GLY B 1 152 ? -11.523 -8.703 13.664 1 87.88 152 GLY B C 1
ATOM 2335 O O . GLY B 1 152 ? -12.688 -8.695 14.07 1 87.88 152 GLY B O 1
ATOM 2336 N N . ILE B 1 153 ? -10.484 -8.062 14.273 1 85.06 153 ILE B N 1
ATOM 2337 C CA . ILE B 1 153 ? -10.703 -7.137 15.375 1 85.06 153 ILE B CA 1
ATOM 2338 C C . ILE B 1 153 ? -9.984 -5.82 15.086 1 85.06 153 ILE B C 1
ATOM 2340 O O . ILE B 1 153 ? -8.828 -5.816 14.664 1 85.06 153 ILE B O 1
ATOM 2344 N N . THR B 1 154 ? -10.734 -4.797 15.07 1 74.62 154 THR B N 1
ATOM 2345 C CA . THR B 1 154 ? -10.102 -3.482 14.969 1 74.62 154 THR B CA 1
ATOM 2346 C C . THR B 1 154 ? -10.242 -2.711 16.281 1 74.62 154 THR B C 1
ATOM 2348 O O . THR B 1 154 ? -11.344 -2.6 16.828 1 74.62 154 THR B O 1
ATOM 2351 N N . ASN B 1 155 ? -9.07 -2.477 16.891 1 61.16 155 ASN B N 1
ATOM 2352 C CA . ASN B 1 155 ? -9.078 -1.761 18.172 1 61.16 155 ASN B CA 1
ATOM 2353 C C . ASN B 1 155 ? -9.43 -0.287 17.984 1 61.16 155 ASN B C 1
ATOM 2355 O O . ASN B 1 155 ? -8.992 0.34 17.016 1 61.16 155 ASN B O 1
ATOM 2359 N N . LEU B 1 156 ? -10.641 0.093 18.359 1 51.88 156 LEU B N 1
ATOM 2360 C CA . LEU B 1 156 ? -10.93 1.521 18.422 1 51.88 156 LEU B CA 1
ATOM 2361 C C . LEU B 1 156 ? -10.008 2.215 19.422 1 51.88 156 LEU B C 1
ATOM 2363 O O . LEU B 1 156 ? -9.711 1.657 20.484 1 51.88 156 LEU B O 1
ATOM 2367 N N . ALA B 1 157 ? -8.945 2.896 19.047 1 47.06 157 ALA B N 1
ATOM 2368 C CA . ALA B 1 157 ? -8.266 3.703 20.062 1 47.06 157 ALA B CA 1
ATOM 2369 C C . ALA B 1 157 ? -9.266 4.289 21.062 1 47.06 157 ALA B C 1
ATOM 2371 O O . ALA B 1 157 ? -10.367 4.691 20.672 1 47.06 157 ALA B O 1
ATOM 2372 N N . SER B 1 158 ? -9.195 3.83 22.359 1 37.72 158 SER B N 1
ATOM 2373 C CA . SER B 1 158 ? -9.883 4.352 23.531 1 37.72 158 SER B CA 1
ATOM 2374 C C . SER B 1 158 ? -9.992 5.871 23.484 1 37.72 158 SER B C 1
ATOM 2376 O O . SER B 1 158 ? -8.977 6.566 23.359 1 37.72 158 SER B O 1
ATOM 2378 N N . SER B 1 159 ? -10.883 6.539 22.797 1 34.84 159 SER B N 1
ATOM 2379 C CA . SER B 1 159 ? -11.156 7.836 23.406 1 34.84 159 SER B CA 1
ATOM 2380 C C . SER B 1 159 ? -11.367 7.711 24.906 1 34.84 159 SER B C 1
ATOM 2382 O O . SER B 1 159 ? -12.391 7.188 25.359 1 34.84 159 SER B O 1
ATOM 2384 N N . THR B 1 160 ? -10.43 7.211 25.594 1 28.39 160 THR B N 1
ATOM 2385 C CA . THR B 1 160 ? -10.648 7.77 26.922 1 28.39 160 THR B CA 1
ATOM 2386 C C . THR B 1 160 ? -10.469 9.289 26.906 1 28.39 160 THR B C 1
ATOM 2388 O O . THR B 1 160 ? -9.539 9.797 26.281 1 28.39 160 THR B O 1
#

InterPro domains:
  IPR000184 Bacterial surface antigen (D15) [PF01103] (2-152)
  IPR039910 Surface antigen D15-like [PTHR12815] (1-154)

Secondary structure (DSSP, 8-state):
-----------S--EEEEEEEEEEEEE-BTTEEEEEEEEEEEEEES--GGGSEEE-STTSSTTSPTT-SEEESEEEEEEEEEEETTTTEEEEEEEEE-TTGGGGSTT-HHHHHT--SEEEEEEEEEEEEETTEEEEEEEEEETT--EEEEEEEE------/-----------S--EEEEEEEEEEEEE-BTTEEEEEEEEEEEEEES--GGGSEEE-STTSSTTSPTT-SEEESEEEEEEEEEEETTTTEEEEEEEEE-TTGGGGSTT-HHHHHT--SEEEEEEEEEEEEETTEEEEEEEEEETT--EEEEEEEE------

Foldseek 3Di:
DPPCVPDPPVPVFDDKDKDKDKDKDWDDDPQKIKIKMKIKMAMDGDDAQVPWDAAEDDVAADQGDTSQQHTFRMKIKMKMKMAGNVQQKMKIKIKMANPPGLCVHVVSVCVVNVHNRIWMKIWMKHWDQDPQAIKIWIWMAIPVRRIDIDIDGDGDPPPD/DPPPVVDCPVPVFDDKDKDKDKDKDWDDDPQKIKIKMKIKMAMDGDDAQVPWDAAEDDVFADLGDTSQQHTFRMKIKMKMKMAGNVQQKMKIKIKMANPPGLCVHVVSVCVVNVHNRIWMKIWMKHWDQDPQAIKIWIWMAIPVRRIDIDIDGDGDPPPD

Nearest PDB structures (foldseek):
  7xzj-assembly1_7  TM=8.974E-01  e=1.841E-07  Chlamydomonas reinhardtii
  7xzi-assembly1_7  TM=8.790E-01  e=1.320E-07  Chlamydomonas reinhardtii
  7vcf-assembly1_B  TM=8.708E-01  e=1.320E-07  Chlamydomonas reinhardtii
  4ql0-assembly1_A  TM=6.585E-01  e=4.525E-02  Bordetella pertussis Tohama I
  4qky-assembly1_A  TM=7.149E-01  e=7.876E-02  Bordetella pertussis Tohama I

Radius of gyration: 21.17 Å; Cα contacts (8 Å, |Δi|>4): 872; chains: 2; bounding box: 60×51×45 Å

Solvent-accessible surface area (backbone atoms only — not comparable to full-atom values): 15910 Å² total; per-residue (Å²): 128,81,70,74,69,69,70,77,68,81,51,95,52,48,42,31,38,39,38,37,37,40,38,34,39,38,40,48,53,89,57,36,36,44,33,38,36,41,36,38,35,39,52,49,71,53,70,57,62,86,72,36,42,69,31,22,11,89,88,47,18,32,32,38,52,73,41,46,26,14,42,5,37,24,36,42,33,39,38,36,35,42,32,29,69,83,72,35,34,31,39,38,43,18,33,34,30,14,80,75,26,20,74,74,29,62,84,23,57,21,72,78,66,67,30,72,29,51,45,44,11,36,37,41,32,42,51,44,86,47,99,81,22,39,36,35,41,35,43,21,33,23,86,80,70,37,74,38,80,44,79,46,75,45,72,60,77,74,84,116,128,81,69,75,68,68,69,77,68,80,52,94,52,45,42,32,38,38,38,38,36,42,38,34,39,38,39,47,54,88,57,36,36,45,34,39,34,42,35,38,35,38,54,49,70,53,70,60,59,85,72,37,43,69,30,22,12,88,85,48,18,33,32,37,52,73,41,47,26,14,40,5,37,24,37,42,32,39,38,37,35,44,32,29,70,84,70,35,34,31,40,37,43,18,32,35,30,15,80,74,26,19,74,74,29,64,83,23,59,21,71,78,68,68,30,71,30,52,44,44,13,35,36,42,31,42,52,43,86,47,99,84,23,39,36,36,41,35,41,22,31,24,87,80,70,38,74,38,79,42,80,46,75,44,70,60,77,74,83,116

pLDDT: mean 86.97, std 19.0, range [21.02, 98.88]